Protein AF-A0AA35RC41-F1 (afdb_monomer)

Solvent-accessible surface area (backbone atoms only — not comparable to full-atom values): 13153 Å² total; per-residue (Å²): 107,68,68,61,52,47,52,52,50,26,49,49,50,54,53,53,33,26,63,72,62,54,38,59,57,28,49,47,54,76,30,70,65,54,45,47,54,50,53,54,52,39,52,52,51,30,58,76,67,75,43,82,75,94,65,59,68,69,58,44,49,50,53,48,50,61,54,40,75,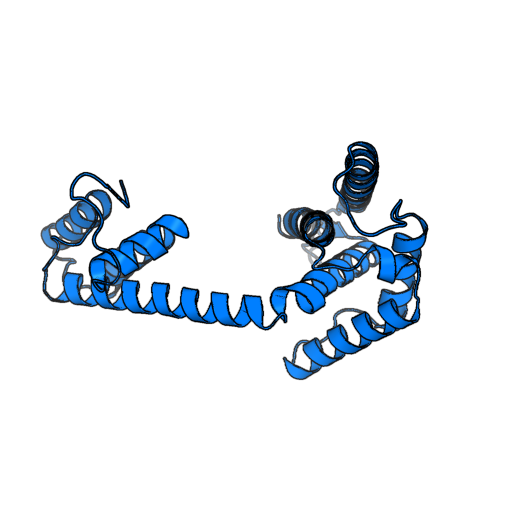72,48,86,56,69,63,76,67,80,80,46,72,65,60,52,51,45,49,51,53,50,49,51,49,51,51,53,53,57,66,67,45,58,40,81,46,87,57,46,97,92,46,75,60,46,65,47,68,48,66,68,56,58,43,45,43,49,52,38,43,40,49,47,45,58,47,47,60,67,27,68,71,50,45,54,50,50,52,51,51,54,48,48,55,53,51,48,49,48,56,50,49,51,26,62,72,71,66,52,52,84,82,46,47,63,65,56,31,52,52,53,51,49,34,46,73,72,68,42,61,83,38,65,68,60,54,52,47,51,48,50,54,52,58,72,68,43,52,71,69,35,49,54,51,51,40,27,36,78,71,64,77,44,70,83,55,93,83,64,73,72,60,123

Secondary structure (DSSP, 8-state):
-HHHHHHHHHHHHHHHHHHTTSS-HHHHHH-HHHHHHHHHHHHHHHHHTT---SS-HHHHHHHHHHHHHT----S-----HHHHHHHHHHHHHHHHHHHHTEEE-PPPSS----EEE-HHHHHHHHHHHHHIIIIIIT-HHHHHHHHHHHHHHHHHHHHHHHHHHTT-GGGS-HHHHHHHHHHHHTTGGG-HHHHHHHHHHHHHTS-HHHHHHHHHHHTTS----TT--S--

Structure (mmCIF, N/CA/C/O backbone):
data_AF-A0AA35RC41-F1
#
_entry.id   AF-A0AA35RC41-F1
#
loop_
_atom_site.group_PDB
_atom_site.id
_atom_site.type_symbol
_atom_site.label_atom_id
_atom_site.label_alt_id
_atom_site.label_comp_id
_atom_site.label_asym_id
_atom_site.label_entity_id
_atom_site.label_seq_id
_atom_site.pdbx_PDB_ins_code
_atom_site.Cartn_x
_atom_site.Cartn_y
_atom_site.Cartn_z
_atom_site.occupancy
_atom_site.B_iso_or_equiv
_atom_site.auth_seq_id
_atom_site.auth_comp_id
_atom_site.auth_asym_id
_atom_site.auth_atom_id
_atom_site.pdbx_PDB_model_num
ATOM 1 N N . MET A 1 1 ? 5.299 17.023 -2.180 1.00 79.44 1 MET A N 1
ATOM 2 C CA . MET A 1 1 ? 5.143 15.969 -1.165 1.00 79.44 1 MET A CA 1
ATOM 3 C C . MET A 1 1 ? 4.646 14.720 -1.865 1.00 79.44 1 MET A C 1
ATOM 5 O O . MET A 1 1 ? 5.440 13.809 -2.000 1.00 79.44 1 MET A O 1
ATOM 9 N N . ASP A 1 2 ? 3.467 14.773 -2.484 1.00 83.25 2 ASP A N 1
ATOM 10 C CA . ASP A 1 2 ? 2.838 13.663 -3.224 1.00 83.25 2 ASP A CA 1
ATOM 11 C C . ASP A 1 2 ? 3.772 12.931 -4.202 1.00 83.25 2 ASP A C 1
ATOM 13 O O . ASP A 1 2 ? 3.860 11.712 -4.178 1.00 83.25 2 ASP A O 1
ATOM 17 N N . PHE A 1 3 ? 4.553 13.659 -5.008 1.00 85.94 3 PHE A N 1
ATOM 18 C CA . PHE A 1 3 ? 5.493 13.024 -5.940 1.00 85.94 3 PHE A CA 1
ATOM 19 C C . PHE A 1 3 ? 6.638 12.261 -5.251 1.00 85.94 3 PHE A C 1
ATOM 21 O O . PHE A 1 3 ? 7.090 11.231 -5.741 1.00 85.94 3 PHE A O 1
ATOM 28 N N . ALA A 1 4 ? 7.113 12.754 -4.105 1.00 86.75 4 ALA A N 1
ATOM 29 C CA . ALA A 1 4 ? 8.145 12.057 -3.343 1.00 86.75 4 ALA A CA 1
ATOM 30 C C . ALA A 1 4 ? 7.592 10.755 -2.742 1.00 86.75 4 ALA A C 1
ATOM 32 O O . ALA A 1 4 ? 8.278 9.734 -2.778 1.00 86.75 4 ALA A O 1
ATOM 33 N N . ASP A 1 5 ? 6.345 10.783 -2.264 1.00 89.44 5 ASP A N 1
ATOM 34 C CA . ASP A 1 5 ? 5.647 9.591 -1.773 1.00 89.44 5 ASP A CA 1
ATOM 35 C C . ASP A 1 5 ? 5.409 8.591 -2.912 1.00 89.44 5 ASP A C 1
ATOM 37 O O . ASP A 1 5 ? 5.669 7.401 -2.752 1.00 89.44 5 ASP A O 1
ATOM 41 N N . ASP A 1 6 ? 5.006 9.071 -4.091 1.00 89.62 6 ASP A N 1
ATOM 42 C CA . ASP A 1 6 ? 4.809 8.241 -5.280 1.00 89.62 6 ASP A CA 1
ATOM 43 C C . ASP A 1 6 ? 6.079 7.495 -5.697 1.00 89.62 6 ASP A C 1
ATOM 45 O O . ASP A 1 6 ? 6.009 6.308 -6.015 1.00 89.62 6 ASP A O 1
ATOM 49 N N . ILE A 1 7 ? 7.238 8.162 -5.664 1.00 90.62 7 ILE A N 1
ATOM 50 C CA . ILE A 1 7 ? 8.534 7.522 -5.920 1.00 90.62 7 ILE A CA 1
ATOM 51 C C . ILE A 1 7 ? 8.818 6.451 -4.869 1.00 90.62 7 ILE A C 1
ATOM 53 O O . ILE A 1 7 ? 9.182 5.327 -5.223 1.00 90.62 7 ILE A O 1
ATOM 57 N N . ALA A 1 8 ? 8.678 6.804 -3.589 1.00 86.62 8 ALA A N 1
ATOM 58 C CA . ALA A 1 8 ? 9.025 5.917 -2.490 1.00 86.62 8 ALA A CA 1
ATOM 59 C C . ALA A 1 8 ? 8.175 4.640 -2.524 1.00 86.62 8 ALA A C 1
ATOM 61 O O . ALA A 1 8 ? 8.734 3.546 -2.563 1.00 86.62 8 ALA A O 1
ATOM 62 N N . TYR A 1 9 ? 6.848 4.767 -2.583 1.00 88.19 9 TYR A N 1
ATOM 63 C CA . TYR A 1 9 ? 5.954 3.610 -2.592 1.00 88.19 9 TYR A CA 1
ATOM 64 C C . TYR A 1 9 ? 6.102 2.778 -3.861 1.00 88.19 9 TYR A C 1
ATOM 66 O O . TYR A 1 9 ? 6.301 1.573 -3.770 1.00 88.19 9 TYR A O 1
ATOM 74 N N . ALA A 1 10 ? 6.077 3.394 -5.047 1.00 92.31 10 ALA A N 1
ATOM 75 C CA . ALA A 1 10 ? 6.080 2.627 -6.290 1.00 92.31 10 ALA A CA 1
ATOM 76 C C . ALA A 1 10 ? 7.353 1.780 -6.458 1.00 92.31 10 ALA A C 1
ATOM 78 O O . ALA A 1 10 ? 7.277 0.646 -6.923 1.00 92.31 10 ALA A O 1
ATOM 79 N N . VAL A 1 11 ? 8.524 2.301 -6.072 1.00 93.94 11 VAL A N 1
ATOM 80 C CA . VAL A 1 11 ? 9.786 1.558 -6.205 1.00 93.94 11 VAL A CA 1
ATOM 81 C C . VAL A 1 11 ? 9.964 0.537 -5.078 1.00 93.94 11 VAL A C 1
ATOM 83 O O . VAL A 1 11 ? 10.365 -0.597 -5.351 1.00 93.94 11 VAL A O 1
ATOM 86 N N . HIS A 1 12 ? 9.668 0.906 -3.826 1.00 93.69 12 HIS A N 1
ATOM 87 C CA . HIS A 1 12 ? 9.831 -0.014 -2.698 1.00 93.69 12 HIS A CA 1
ATOM 88 C C . HIS A 1 12 ? 8.820 -1.158 -2.720 1.00 93.69 12 HIS A C 1
ATOM 90 O O . HIS A 1 12 ? 9.214 -2.290 -2.457 1.00 93.69 12 HIS A O 1
ATOM 96 N N . ASP A 1 13 ? 7.568 -0.910 -3.108 1.00 94.62 13 ASP A N 1
ATOM 97 C CA . ASP A 1 13 ? 6.565 -1.968 -3.242 1.00 94.62 13 ASP A CA 1
ATOM 98 C C . ASP A 1 13 ? 7.007 -3.004 -4.281 1.00 94.62 13 ASP A C 1
ATOM 100 O O . ASP A 1 13 ? 6.943 -4.207 -4.035 1.00 94.62 13 ASP A O 1
ATOM 104 N N . VAL A 1 14 ? 7.522 -2.553 -5.429 1.00 94.31 14 VAL A N 1
ATOM 105 C CA . VAL A 1 14 ? 8.050 -3.448 -6.467 1.00 94.31 14 VAL A CA 1
ATOM 106 C C . VAL A 1 14 ? 9.208 -4.296 -5.930 1.00 94.31 14 VAL A C 1
ATOM 108 O O . VAL A 1 14 ? 9.234 -5.506 -6.158 1.00 94.31 14 VAL A O 1
ATOM 111 N N . GLU A 1 15 ? 10.139 -3.696 -5.179 1.00 95.00 15 GLU A N 1
ATOM 112 C CA . GLU A 1 15 ? 11.225 -4.424 -4.512 1.00 95.00 15 GLU A CA 1
ATOM 113 C C . GLU A 1 15 ? 10.690 -5.453 -3.508 1.00 95.00 15 GLU A C 1
ATOM 115 O O . GLU A 1 15 ? 11.048 -6.632 -3.570 1.00 95.00 15 GLU A O 1
ATOM 120 N N . ASP A 1 16 ? 9.838 -5.032 -2.579 1.00 94.88 16 ASP A N 1
ATOM 121 C CA . ASP A 1 16 ? 9.386 -5.864 -1.470 1.00 94.88 16 ASP A CA 1
ATOM 122 C C . ASP A 1 16 ? 8.465 -6.991 -1.938 1.00 94.88 16 ASP A C 1
ATOM 124 O O . ASP A 1 16 ? 8.632 -8.138 -1.514 1.00 94.88 16 ASP A O 1
ATOM 128 N N . PHE A 1 17 ? 7.554 -6.725 -2.873 1.00 95.06 17 PHE A N 1
ATOM 129 C CA . PHE A 1 17 ? 6.660 -7.751 -3.402 1.00 95.06 17 PHE A CA 1
ATOM 130 C C . PHE A 1 17 ? 7.334 -8.698 -4.392 1.00 95.06 17 PHE A C 1
ATOM 132 O O . PHE A 1 17 ? 6.915 -9.851 -4.509 1.00 95.06 17 PHE A O 1
ATOM 139 N N . TYR A 1 18 ? 8.417 -8.280 -5.045 1.00 95.94 18 TYR A N 1
ATOM 140 C CA . TYR A 1 18 ? 9.286 -9.224 -5.740 1.00 95.94 18 TYR A CA 1
ATOM 141 C C . TYR A 1 18 ? 10.015 -10.141 -4.753 1.00 95.94 18 TYR A C 1
ATOM 143 O O . TYR A 1 18 ? 10.065 -11.358 -4.942 1.00 95.94 18 TYR A O 1
ATOM 151 N N . ARG A 1 19 ? 10.519 -9.588 -3.643 1.00 95.50 19 ARG A N 1
ATOM 152 C CA . ARG A 1 19 ? 11.204 -10.366 -2.599 1.00 95.50 19 ARG A CA 1
ATOM 153 C C . ARG A 1 19 ? 10.294 -11.381 -1.906 1.00 95.50 19 ARG A C 1
ATOM 155 O O . ARG A 1 19 ? 10.795 -12.399 -1.432 1.00 95.50 19 ARG A O 1
ATOM 162 N N . THR A 1 20 ? 8.989 -11.119 -1.838 1.00 92.06 20 THR A N 1
ATOM 163 C CA . THR A 1 20 ? 7.986 -12.069 -1.319 1.00 92.06 20 THR A CA 1
ATOM 164 C C . THR A 1 20 ? 7.423 -13.011 -2.386 1.00 92.06 20 THR A C 1
ATOM 166 O O . THR A 1 20 ? 6.675 -13.926 -2.047 1.00 92.06 20 THR A O 1
ATOM 169 N N . GLY A 1 21 ? 7.790 -12.827 -3.660 1.00 91.81 21 GLY A N 1
ATOM 170 C CA . GLY A 1 21 ? 7.322 -13.641 -4.783 1.00 91.81 21 GLY A CA 1
ATOM 171 C C . GLY A 1 21 ? 5.896 -13.329 -5.248 1.00 91.81 21 GLY A C 1
ATOM 172 O O . GLY A 1 21 ? 5.348 -14.086 -6.046 1.00 91.81 21 GLY A O 1
ATOM 173 N N . LEU A 1 22 ? 5.288 -12.241 -4.761 1.00 92.81 22 LEU A N 1
ATOM 174 C CA . LEU A 1 22 ? 3.961 -11.798 -5.193 1.00 92.81 22 LEU A CA 1
ATOM 175 C C . LEU A 1 22 ? 4.008 -11.122 -6.567 1.00 92.81 22 LEU A C 1
ATOM 177 O O . LEU A 1 22 ? 3.156 -11.412 -7.403 1.00 92.81 22 LEU A O 1
ATOM 181 N N . ILE A 1 23 ? 5.010 -10.273 -6.822 1.00 95.44 23 ILE A N 1
ATOM 182 C CA . ILE A 1 23 ? 5.261 -9.710 -8.158 1.00 95.44 23 ILE A CA 1
ATOM 183 C C . ILE A 1 23 ? 6.326 -10.570 -8.854 1.00 95.44 23 ILE A C 1
ATOM 185 O O . ILE A 1 23 ? 7.476 -10.576 -8.411 1.00 95.44 23 ILE A O 1
ATOM 189 N N . PRO A 1 24 ? 6.003 -11.267 -9.958 1.00 95.31 24 PRO A N 1
ATOM 190 C CA . PRO A 1 24 ? 6.952 -12.126 -10.662 1.00 95.31 24 PRO A CA 1
ATOM 191 C C . PRO A 1 24 ? 7.850 -11.315 -11.617 1.00 95.31 24 PRO A C 1
ATOM 193 O O . PRO A 1 24 ? 7.768 -11.470 -12.837 1.00 95.31 24 PRO A O 1
ATOM 196 N N . LEU A 1 25 ? 8.698 -10.421 -11.085 1.00 96.12 25 LEU A N 1
ATOM 197 C CA . LEU A 1 25 ? 9.576 -9.574 -11.915 1.00 96.12 25 LEU A CA 1
ATOM 198 C C . LEU A 1 25 ? 10.502 -10.392 -12.821 1.00 96.12 25 LEU A C 1
ATOM 200 O O . LEU A 1 25 ? 10.746 -9.987 -13.950 1.00 96.12 25 LEU A O 1
ATOM 204 N N . ASP A 1 26 ? 10.973 -11.552 -12.365 1.00 95.56 26 ASP A N 1
ATOM 205 C CA . ASP A 1 26 ? 11.784 -12.479 -13.160 1.00 95.56 26 ASP A CA 1
ATOM 206 C C . ASP A 1 26 ? 11.061 -12.960 -14.424 1.00 95.56 26 ASP A C 1
ATOM 208 O O . ASP A 1 26 ? 11.673 -13.066 -15.488 1.00 95.56 26 ASP A O 1
ATOM 212 N N . LYS A 1 27 ? 9.743 -13.179 -14.337 1.00 96.12 27 LYS A N 1
ATOM 213 C CA . LYS A 1 27 ? 8.919 -13.522 -15.499 1.00 96.12 27 LYS A CA 1
ATOM 214 C C . LYS A 1 27 ? 8.682 -12.312 -16.385 1.00 96.12 27 LYS A C 1
ATOM 216 O O . LYS A 1 27 ? 8.844 -12.428 -17.590 1.00 96.12 27 LYS A O 1
ATOM 221 N N . LEU A 1 28 ? 8.372 -11.157 -15.798 1.00 96.38 28 LEU A N 1
ATOM 222 C CA . LEU A 1 28 ? 8.144 -9.915 -16.546 1.00 96.38 28 LEU A CA 1
ATOM 223 C C . LEU A 1 28 ? 9.382 -9.487 -17.352 1.00 96.38 28 LEU A C 1
ATOM 225 O O . LEU A 1 28 ? 9.244 -9.004 -18.472 1.00 96.38 28 LEU A O 1
ATOM 229 N N . VAL A 1 29 ? 10.594 -9.708 -16.826 1.00 95.81 29 VAL A N 1
ATOM 230 C CA . VAL A 1 29 ? 11.846 -9.468 -17.569 1.00 95.81 29 VAL A CA 1
ATOM 231 C C . VAL A 1 29 ? 11.981 -10.418 -18.766 1.00 95.81 29 VAL A C 1
ATOM 233 O O . VAL A 1 29 ? 12.400 -9.994 -19.842 1.00 95.81 29 VAL A O 1
ATOM 236 N N . ARG A 1 30 ? 11.651 -11.703 -18.588 1.00 93.06 30 ARG A N 1
ATOM 237 C CA . ARG A 1 30 ? 11.924 -12.770 -19.569 1.00 93.06 30 ARG A CA 1
ATOM 238 C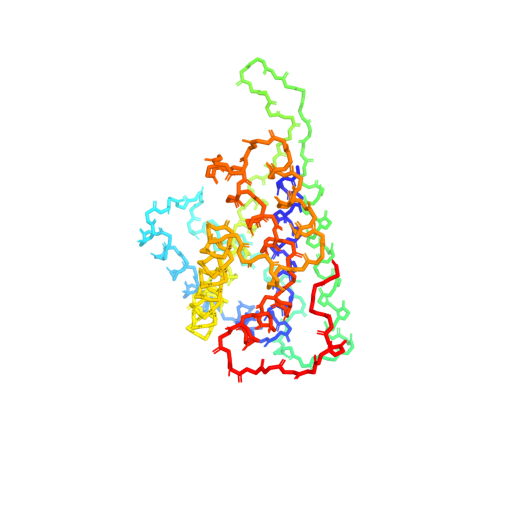 C . ARG A 1 30 ? 10.832 -12.955 -20.620 1.00 93.06 30 ARG A C 1
ATOM 240 O O . ARG A 1 30 ? 11.133 -13.431 -21.711 1.00 93.06 30 ARG A O 1
ATOM 247 N N . ASP A 1 31 ? 9.592 -12.626 -20.284 1.00 93.50 31 ASP A N 1
ATOM 248 C CA . ASP A 1 31 ? 8.410 -12.972 -21.063 1.00 93.50 31 ASP A CA 1
ATOM 249 C C . ASP A 1 31 ? 7.569 -11.728 -21.372 1.00 93.50 31 ASP A C 1
ATOM 251 O O . ASP A 1 31 ? 6.985 -11.093 -20.490 1.00 93.50 31 ASP A O 1
ATOM 255 N N . ARG A 1 32 ? 7.507 -11.380 -22.661 1.00 92.06 32 ARG A N 1
ATOM 256 C CA . ARG A 1 32 ? 6.725 -10.235 -23.140 1.00 92.06 32 ARG A CA 1
ATOM 257 C C . ARG A 1 32 ? 5.219 -10.504 -23.080 1.00 92.06 32 ARG A C 1
ATOM 259 O O . ARG A 1 32 ? 4.472 -9.542 -22.911 1.00 92.06 32 ARG A O 1
ATOM 266 N N . ASP A 1 33 ? 4.787 -11.763 -23.125 1.00 95.12 33 ASP A N 1
ATOM 267 C CA . ASP A 1 33 ? 3.373 -12.120 -22.993 1.00 95.12 33 ASP A CA 1
ATOM 268 C C . ASP A 1 33 ? 2.887 -11.886 -21.553 1.00 95.12 33 ASP A C 1
ATOM 270 O O . ASP A 1 33 ? 1.753 -11.454 -21.339 1.00 95.12 33 ASP A O 1
ATOM 274 N N . GLU A 1 34 ? 3.752 -12.082 -20.547 1.00 95.56 34 GLU A N 1
ATOM 275 C CA . GLU A 1 34 ? 3.413 -11.769 -19.151 1.00 95.56 34 GLU A CA 1
ATOM 276 C C . GLU A 1 34 ? 3.283 -10.252 -18.931 1.00 95.56 34 GLU A C 1
ATOM 278 O O . GLU A 1 34 ? 2.414 -9.812 -18.176 1.00 95.56 34 GLU A O 1
ATOM 283 N N . VAL A 1 35 ? 4.088 -9.438 -19.630 1.00 96.62 35 VAL A N 1
ATOM 284 C CA . VAL A 1 35 ? 3.933 -7.971 -19.641 1.00 96.62 35 VAL A CA 1
ATOM 285 C C . VAL A 1 35 ? 2.595 -7.570 -20.264 1.00 96.62 35 VAL A C 1
ATOM 287 O O . VAL A 1 35 ? 1.894 -6.728 -19.701 1.00 96.62 35 VAL A O 1
ATOM 290 N N . ASP A 1 36 ? 2.221 -8.181 -21.390 1.00 96.69 36 ASP A N 1
ATOM 291 C CA . ASP A 1 36 ? 0.937 -7.919 -22.045 1.00 96.69 36 ASP A CA 1
ATOM 292 C C . ASP A 1 36 ? -0.240 -8.298 -21.154 1.00 96.69 36 ASP A C 1
ATOM 294 O O . ASP A 1 36 ? -1.109 -7.470 -20.895 1.00 96.69 36 ASP A O 1
ATOM 298 N N . LYS A 1 37 ? -0.228 -9.501 -20.582 1.00 95.81 37 LYS A N 1
ATOM 299 C CA . LYS A 1 37 ? -1.255 -9.960 -19.643 1.00 95.81 37 LYS A CA 1
ATOM 300 C C . LYS A 1 37 ? -1.417 -9.021 -18.446 1.00 95.81 37 LYS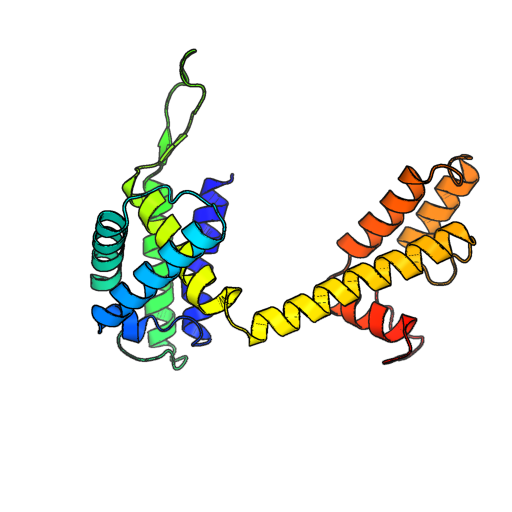 A C 1
ATOM 302 O O . LYS A 1 37 ? -2.544 -8.734 -18.038 1.00 95.81 37 LYS A O 1
ATOM 307 N N . PHE A 1 38 ? -0.305 -8.560 -17.875 1.00 96.19 38 PHE A N 1
ATOM 308 C CA . PHE A 1 38 ? -0.310 -7.584 -16.790 1.00 96.19 38 PHE A CA 1
ATOM 309 C C . PHE A 1 38 ? -0.988 -6.277 -17.221 1.00 96.19 38 PHE A C 1
ATOM 311 O O . PHE A 1 38 ? -1.935 -5.840 -16.569 1.00 96.19 38 PHE A O 1
ATOM 318 N N . LEU A 1 39 ? -0.550 -5.673 -18.328 1.00 96.69 39 LEU A N 1
ATOM 319 C CA . LEU A 1 39 ? -1.095 -4.395 -18.790 1.00 96.69 39 LEU A CA 1
ATOM 320 C C . LEU A 1 39 ? -2.558 -4.520 -19.225 1.00 96.69 39 LEU A C 1
ATOM 322 O O . LEU A 1 39 ? -3.365 -3.651 -18.906 1.00 96.69 39 LEU A O 1
ATOM 326 N N . ASP A 1 40 ? -2.930 -5.600 -19.910 1.00 95.81 40 ASP A N 1
ATOM 327 C CA . ASP A 1 40 ? -4.314 -5.918 -20.267 1.00 95.81 40 ASP A CA 1
ATOM 328 C C . ASP A 1 40 ? -5.203 -5.935 -19.023 1.00 95.81 40 ASP A C 1
ATOM 330 O O . ASP A 1 40 ? -6.221 -5.242 -18.968 1.00 95.81 40 ASP A O 1
ATOM 334 N N . GLY A 1 41 ? -4.785 -6.681 -18.001 1.00 93.88 41 GLY A N 1
ATOM 335 C CA . GLY A 1 41 ? -5.521 -6.798 -16.753 1.00 93.88 41 GLY A CA 1
ATOM 336 C C . GLY A 1 41 ? -5.587 -5.492 -15.962 1.00 93.88 41 GLY A C 1
ATOM 337 O O . GLY A 1 41 ? -6.644 -5.147 -15.436 1.00 93.88 41 GLY A O 1
ATOM 338 N N . SER A 1 42 ? -4.493 -4.733 -15.886 1.00 94.06 42 SER A N 1
ATOM 339 C CA . SER A 1 42 ? -4.467 -3.434 -15.203 1.00 94.06 42 SER A CA 1
ATOM 340 C C . SER A 1 42 ? -5.394 -2.413 -15.859 1.00 94.06 42 SER A C 1
ATOM 342 O O . SER A 1 42 ? -6.173 -1.768 -15.161 1.00 94.06 42 SER A O 1
ATOM 344 N N . PHE A 1 43 ? -5.373 -2.296 -17.189 1.00 94.06 43 PHE A N 1
ATOM 345 C CA . PHE A 1 43 ? -6.246 -1.360 -17.900 1.00 94.06 43 PHE A CA 1
ATOM 346 C C . PHE A 1 43 ? -7.720 -1.787 -17.842 1.00 94.06 43 PHE A C 1
ATOM 348 O O . PHE A 1 43 ? -8.576 -0.946 -17.578 1.00 94.06 43 PHE A O 1
ATOM 355 N N . ALA A 1 44 ? -8.020 -3.086 -17.956 1.00 92.12 44 ALA A N 1
ATOM 356 C CA . ALA A 1 44 ? -9.381 -3.593 -17.764 1.00 92.12 44 ALA A CA 1
ATOM 357 C C . ALA A 1 44 ? -9.915 -3.313 -16.344 1.00 92.12 44 ALA A C 1
ATOM 359 O O . ALA A 1 44 ? -11.083 -2.965 -16.170 1.00 92.12 44 ALA A O 1
ATOM 360 N N . ASN A 1 45 ? -9.063 -3.414 -15.317 1.00 89.00 45 ASN A N 1
ATOM 361 C CA . ASN A 1 45 ? -9.439 -3.072 -13.942 1.00 89.00 45 ASN A CA 1
ATOM 362 C C . ASN A 1 45 ? -9.717 -1.572 -13.761 1.00 89.00 45 ASN A C 1
ATOM 364 O O . ASN A 1 45 ? -10.610 -1.209 -12.996 1.00 89.00 45 ASN A O 1
ATOM 368 N N . LEU A 1 46 ? -8.970 -0.693 -14.433 1.00 88.88 46 LEU A N 1
ATOM 369 C CA 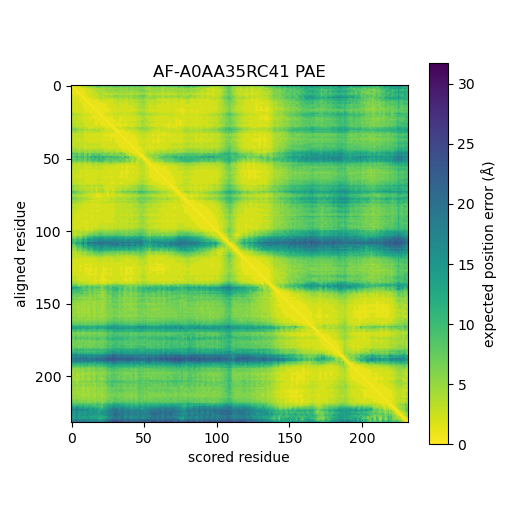. LEU A 1 46 ? -9.227 0.752 -14.402 1.00 88.88 46 LEU A CA 1
ATOM 370 C C . LEU A 1 46 ? -10.581 1.083 -15.037 1.00 88.88 46 LEU A C 1
ATOM 372 O O . LEU A 1 46 ? -11.389 1.780 -14.421 1.00 88.88 46 LEU A O 1
ATOM 376 N N . GLU A 1 47 ? -10.863 0.500 -16.204 1.00 84.25 47 GLU A N 1
ATOM 377 C CA . GLU A 1 47 ? -12.152 0.631 -16.890 1.00 84.25 47 GLU A CA 1
ATOM 378 C C . GLU A 1 47 ? -13.314 0.123 -16.027 1.00 84.25 47 GLU A C 1
ATOM 380 O O . GLU A 1 47 ? -14.307 0.830 -15.848 1.00 84.25 47 GLU A O 1
ATOM 385 N N . GLY A 1 48 ? -13.174 -1.062 -15.423 1.00 83.25 48 GLY A N 1
ATOM 386 C CA . GLY A 1 48 ? -14.198 -1.649 -14.553 1.00 83.25 48 GLY A CA 1
ATOM 387 C C . GLY A 1 48 ? -14.500 -0.824 -13.296 1.00 83.25 48 GLY A C 1
ATOM 388 O O . GLY A 1 48 ? -15.614 -0.884 -12.776 1.00 83.25 48 GLY A O 1
ATOM 389 N N . ASN A 1 49 ? -13.537 -0.023 -12.830 1.00 85.12 49 ASN A N 1
ATOM 390 C CA . ASN A 1 49 ? -13.692 0.891 -11.697 1.00 85.12 49 ASN A CA 1
ATOM 391 C C . ASN A 1 49 ? -14.068 2.326 -12.112 1.00 85.12 49 ASN A C 1
ATOM 393 O O . ASN A 1 49 ? -14.108 3.207 -11.255 1.00 85.12 49 ASN A O 1
ATOM 397 N N . TYR A 1 50 ? -14.353 2.572 -13.398 1.00 78.94 50 TYR A N 1
ATOM 398 C CA . TYR A 1 50 ? -14.640 3.901 -13.960 1.00 78.94 50 TYR A CA 1
ATOM 399 C C . TYR A 1 50 ? -13.525 4.932 -13.718 1.00 78.94 50 TYR A C 1
ATOM 401 O O . TYR A 1 50 ? -13.777 6.137 -13.658 1.00 78.94 50 TYR A O 1
ATOM 409 N N . THR A 1 51 ? -12.282 4.464 -13.600 1.00 82.25 51 THR A N 1
ATOM 410 C CA . THR A 1 51 ? -11.105 5.314 -13.431 1.00 82.25 51 THR A CA 1
ATOM 411 C C . THR A 1 51 ? -10.439 5.499 -14.795 1.00 82.25 51 THR A C 1
ATOM 413 O O . THR A 1 51 ? -9.957 4.518 -15.361 1.00 82.25 51 THR A O 1
ATOM 416 N N . PRO A 1 52 ? -10.381 6.721 -15.353 1.00 84.31 52 PRO A N 1
ATOM 417 C CA . PRO A 1 52 ? -9.715 6.942 -16.630 1.00 84.31 52 PRO A CA 1
ATOM 418 C C . PRO A 1 52 ? -8.209 6.693 -16.495 1.00 84.31 52 PRO A C 1
ATOM 420 O O . PRO A 1 52 ? -7.566 7.204 -15.575 1.00 84.31 52 PRO A O 1
ATOM 423 N N . ALA A 1 53 ? -7.643 5.920 -17.423 1.00 86.19 53 ALA A N 1
ATOM 424 C CA . ALA A 1 53 ? -6.201 5.742 -17.496 1.00 86.19 53 ALA A CA 1
ATOM 425 C C . ALA A 1 53 ? -5.539 7.073 -17.909 1.00 86.19 53 ALA A C 1
ATOM 427 O O . ALA A 1 53 ? -5.940 7.657 -18.918 1.00 86.19 53 ALA A O 1
ATOM 428 N N . PRO A 1 54 ? -4.540 7.568 -17.155 1.00 89.75 54 PRO A N 1
ATOM 429 C CA . PRO A 1 54 ? -3.888 8.843 -17.459 1.00 89.75 54 PRO A CA 1
ATOM 430 C C . PRO A 1 54 ? -2.947 8.774 -18.672 1.00 89.75 54 PRO A C 1
ATOM 432 O O . PRO A 1 54 ? -2.586 9.815 -19.212 1.00 89.75 54 PRO A O 1
ATOM 435 N N . PHE A 1 55 ? -2.561 7.568 -19.100 1.00 94.31 55 PHE A N 1
ATOM 436 C CA . PHE A 1 55 ? -1.588 7.323 -20.164 1.00 94.31 55 PHE A CA 1
ATOM 437 C C . PHE A 1 55 ? -2.084 6.252 -21.136 1.00 94.31 55 PHE A C 1
ATOM 439 O O . PHE A 1 55 ? -2.886 5.388 -20.767 1.00 94.31 55 PHE A O 1
ATOM 446 N N . ASP A 1 56 ? -1.572 6.287 -22.367 1.00 94.81 56 ASP A N 1
ATOM 447 C CA . ASP A 1 56 ? -1.836 5.248 -23.356 1.00 94.81 56 ASP A CA 1
ATOM 448 C C . ASP A 1 56 ? -1.120 3.939 -22.988 1.00 94.81 56 ASP A C 1
ATOM 450 O O . ASP A 1 56 ? 0.051 3.909 -22.602 1.00 94.81 56 ASP A O 1
ATOM 454 N N . LYS A 1 57 ? -1.827 2.820 -23.144 1.00 95.69 57 LYS A N 1
ATOM 455 C CA . LYS A 1 57 ? -1.323 1.493 -22.779 1.00 95.69 57 LYS A CA 1
ATOM 456 C C . LYS A 1 57 ? -0.071 1.084 -23.554 1.00 95.69 57 LYS A C 1
ATOM 458 O O . LYS A 1 57 ? 0.799 0.416 -22.995 1.00 95.69 57 LYS A O 1
ATOM 463 N N . LYS A 1 58 ? 0.034 1.450 -24.833 1.00 96.19 58 LYS A N 1
ATOM 464 C CA . LYS A 1 58 ? 1.190 1.114 -25.670 1.00 96.19 58 LYS A CA 1
ATOM 465 C C . LYS A 1 58 ? 2.419 1.907 -25.234 1.00 96.19 58 LYS A C 1
ATOM 467 O O . LYS A 1 58 ? 3.512 1.345 -25.210 1.00 96.19 58 LYS A O 1
ATOM 472 N N . GLU A 1 59 ? 2.239 3.169 -24.857 1.00 96.62 59 GLU A N 1
ATOM 473 C CA . GLU A 1 59 ? 3.310 3.992 -24.286 1.00 96.62 59 GLU A CA 1
ATOM 474 C C . GLU A 1 59 ? 3.773 3.431 -22.937 1.00 96.62 59 GLU A C 1
ATOM 476 O O . GLU A 1 59 ? 4.970 3.222 -22.744 1.00 96.62 59 GLU A O 1
ATOM 481 N N . CYS A 1 60 ? 2.833 3.058 -22.057 1.00 96.75 60 CYS A N 1
ATOM 482 C CA . CYS A 1 60 ? 3.147 2.372 -20.801 1.00 96.75 60 CYS A CA 1
ATOM 483 C C . CYS A 1 60 ? 3.941 1.081 -21.031 1.00 96.75 60 CYS A C 1
ATOM 485 O O . CYS A 1 60 ? 4.905 0.815 -20.313 1.00 96.75 60 CYS A O 1
ATOM 487 N N . LYS A 1 61 ? 3.560 0.283 -22.040 1.00 96.62 61 LYS A N 1
ATOM 488 C CA . LYS A 1 61 ? 4.284 -0.941 -22.403 1.00 96.62 61 LYS A CA 1
ATOM 489 C C . LYS A 1 61 ? 5.720 -0.641 -22.809 1.00 96.62 61 LYS A C 1
ATOM 491 O O . LYS A 1 61 ? 6.620 -1.329 -22.336 1.00 96.62 61 LYS A O 1
ATOM 496 N N . ALA A 1 62 ? 5.931 0.355 -23.668 1.00 96.56 62 ALA A N 1
ATOM 497 C CA . ALA A 1 62 ? 7.265 0.742 -24.115 1.00 96.56 62 ALA A CA 1
ATOM 498 C C . ALA A 1 62 ? 8.130 1.199 -22.930 1.00 96.56 62 ALA A C 1
ATOM 500 O O . ALA A 1 62 ? 9.167 0.595 -22.673 1.00 96.56 62 ALA A O 1
ATOM 501 N N . ALA A 1 63 ? 7.639 2.153 -22.132 1.00 95.69 63 ALA A N 1
ATOM 502 C CA . ALA A 1 63 ? 8.360 2.674 -20.970 1.00 95.69 63 ALA A CA 1
ATOM 503 C C . ALA A 1 63 ? 8.717 1.576 -19.951 1.00 95.69 63 ALA A C 1
ATOM 505 O O . ALA A 1 63 ? 9.826 1.528 -19.423 1.00 95.69 63 ALA A O 1
ATOM 506 N N . PHE A 1 64 ? 7.789 0.652 -19.688 1.00 96.44 64 PHE A N 1
ATOM 507 C CA . PHE A 1 64 ? 8.043 -0.450 -18.765 1.00 96.44 64 PHE A CA 1
ATOM 508 C C . PHE A 1 64 ? 9.031 -1.474 -19.326 1.00 96.44 64 PHE A C 1
ATOM 510 O O . PHE A 1 64 ? 9.895 -1.958 -18.598 1.00 96.44 64 PHE A O 1
ATOM 517 N N . THR A 1 65 ? 8.936 -1.777 -20.620 1.00 95.38 65 THR A N 1
ATOM 518 C CA . THR A 1 65 ? 9.873 -2.671 -21.311 1.00 95.38 65 THR A CA 1
ATOM 519 C C . THR A 1 65 ? 11.300 -2.137 -21.212 1.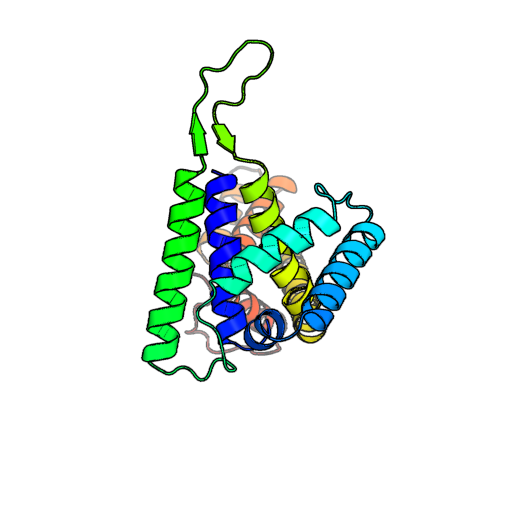00 95.38 65 THR A C 1
ATOM 521 O O . THR A 1 65 ? 12.189 -2.898 -20.834 1.00 95.38 65 THR A O 1
ATOM 524 N N . ASP A 1 66 ? 11.492 -0.837 -21.448 1.00 94.81 66 ASP A N 1
ATOM 525 C CA . ASP A 1 66 ? 12.795 -0.175 -21.356 1.00 94.81 66 ASP A CA 1
ATOM 526 C C . ASP A 1 66 ? 13.393 -0.307 -19.947 1.00 94.81 66 ASP A C 1
ATOM 528 O O . ASP A 1 66 ? 14.566 -0.635 -19.794 1.00 94.81 66 ASP A O 1
ATOM 532 N N . ILE A 1 67 ? 12.588 -0.129 -18.892 1.00 94.94 67 ILE A N 1
ATOM 533 C CA . ILE A 1 67 ? 13.040 -0.342 -17.507 1.00 94.94 67 ILE A CA 1
ATOM 534 C C . ILE A 1 67 ? 13.486 -1.790 -17.279 1.00 94.94 67 ILE A C 1
ATOM 536 O O . ILE A 1 67 ? 14.520 -2.028 -16.647 1.00 94.94 67 ILE A O 1
ATOM 540 N N . LEU A 1 68 ? 12.689 -2.757 -17.741 1.00 94.50 68 LEU A N 1
ATOM 541 C CA . LEU A 1 68 ? 12.944 -4.178 -17.505 1.00 94.50 68 LEU A CA 1
ATOM 542 C C . LEU A 1 68 ? 14.227 -4.658 -18.194 1.00 94.50 68 LEU A C 1
ATOM 544 O O . LEU A 1 68 ? 14.878 -5.559 -17.674 1.00 94.50 68 LEU A O 1
ATOM 548 N N . GLU A 1 69 ? 14.628 -4.047 -19.310 1.00 92.81 69 GLU A N 1
ATOM 549 C CA . GLU A 1 69 ? 15.880 -4.381 -20.006 1.00 92.81 69 GLU A CA 1
ATOM 550 C C . GLU A 1 69 ? 17.135 -4.104 -19.166 1.00 92.81 69 GLU A C 1
ATOM 552 O O . GLU A 1 69 ? 18.138 -4.806 -19.302 1.00 92.81 69 GLU A O 1
ATOM 557 N N . PHE A 1 70 ? 17.078 -3.131 -18.252 1.00 91.69 70 PHE A N 1
ATOM 558 C CA . PHE A 1 70 ? 18.181 -2.810 -17.340 1.00 91.69 70 PHE A CA 1
ATOM 559 C C . PHE A 1 70 ? 18.022 -3.436 -15.949 1.00 91.69 70 PHE A C 1
ATOM 561 O O . PHE A 1 70 ? 18.894 -3.263 -15.092 1.00 91.69 70 PHE A O 1
ATOM 568 N N . ALA A 1 71 ? 16.925 -4.157 -15.699 1.00 93.81 71 ALA A N 1
ATOM 569 C CA . ALA A 1 71 ? 16.683 -4.792 -14.414 1.00 93.81 71 ALA A CA 1
ATOM 570 C C . ALA A 1 71 ? 17.644 -5.982 -14.221 1.00 93.81 71 ALA A C 1
ATOM 572 O O . ALA A 1 71 ? 17.642 -6.918 -15.021 1.00 93.81 71 ALA A O 1
ATOM 573 N N . PRO A 1 72 ? 18.451 -6.020 -13.143 1.00 93.44 72 PRO A N 1
ATOM 574 C CA . PRO A 1 72 ? 19.416 -7.093 -12.901 1.00 93.44 72 PRO A CA 1
ATOM 575 C C . PRO A 1 72 ? 18.745 -8.335 -12.284 1.00 93.44 72 PRO A C 1
ATOM 577 O O . PRO A 1 72 ? 19.194 -8.881 -11.267 1.00 93.44 72 PRO A O 1
ATOM 580 N N . ILE A 1 73 ? 17.629 -8.750 -12.881 1.00 93.62 73 ILE A N 1
ATOM 581 C CA . ILE A 1 73 ? 16.718 -9.778 -12.395 1.00 93.62 73 ILE A CA 1
ATOM 582 C C . ILE A 1 73 ? 16.662 -10.883 -13.440 1.00 93.62 73 ILE A C 1
ATOM 584 O O . ILE A 1 73 ? 16.226 -10.670 -14.562 1.00 93.62 73 ILE A O 1
ATOM 588 N N . ASN A 1 74 ? 17.096 -12.074 -13.045 1.00 89.44 74 ASN A N 1
ATOM 589 C CA . ASN A 1 74 ? 17.071 -13.240 -13.915 1.00 89.44 74 ASN A CA 1
ATOM 590 C C . ASN A 1 74 ? 16.155 -14.300 -13.322 1.00 89.44 74 ASN A C 1
ATOM 592 O O . ASN A 1 74 ? 15.212 -14.718 -13.968 1.00 89.44 74 ASN A O 1
ATOM 596 N N . ASP A 1 75 ? 16.400 -14.718 -12.091 1.00 93.12 75 ASP A N 1
ATOM 597 C CA . ASP A 1 75 ? 15.699 -15.847 -11.480 1.00 93.12 75 ASP A CA 1
ATOM 598 C C . ASP A 1 75 ? 14.792 -15.381 -10.347 1.00 93.12 75 ASP A C 1
ATOM 600 O O . ASP A 1 75 ? 15.076 -14.321 -9.783 1.00 93.12 75 ASP A O 1
ATOM 604 N N . PRO A 1 76 ? 13.785 -16.184 -9.948 1.00 94.38 76 PRO A N 1
ATOM 605 C CA . PRO A 1 76 ? 12.977 -15.908 -8.770 1.00 94.38 76 PRO A CA 1
ATOM 606 C C . PRO A 1 76 ? 13.828 -15.511 -7.563 1.00 94.38 76 PRO A C 1
ATOM 608 O O . PRO A 1 76 ? 14.934 -16.027 -7.333 1.00 94.38 76 PRO A O 1
ATOM 611 N N . TYR A 1 77 ? 13.305 -14.588 -6.761 1.00 95.19 77 TYR A N 1
ATOM 612 C CA . TYR A 1 77 ? 14.029 -14.116 -5.596 1.00 95.19 77 TYR A CA 1
ATOM 613 C C . TYR A 1 77 ? 14.209 -15.250 -4.575 1.00 95.19 77 TYR A C 1
ATOM 615 O O . TYR A 1 77 ? 13.252 -15.796 -4.034 1.00 95.19 77 TYR A O 1
ATOM 623 N N . SER A 1 78 ? 15.467 -15.590 -4.295 1.00 94.50 78 SER A N 1
ATOM 624 C CA . SER A 1 78 ? 15.867 -16.659 -3.366 1.00 94.50 78 SER A CA 1
ATOM 625 C C . SER A 1 78 ? 16.551 -16.120 -2.106 1.00 94.50 78 SER A C 1
ATOM 627 O O . SER A 1 78 ? 16.900 -16.874 -1.201 1.00 94.50 78 SER A O 1
ATOM 629 N N . GLY A 1 79 ? 16.751 -14.800 -2.023 1.00 93.19 79 GLY A N 1
ATOM 630 C CA . GLY A 1 79 ? 17.327 -14.156 -0.846 1.00 93.19 79 GLY A CA 1
ATOM 631 C C . GLY A 1 79 ? 18.841 -14.304 -0.716 1.00 93.19 79 GLY A C 1
ATOM 632 O O . GLY A 1 79 ? 19.366 -14.182 0.393 1.00 93.19 79 GLY A O 1
ATOM 633 N N . THR A 1 80 ? 19.575 -14.529 -1.808 1.00 95.56 80 THR A N 1
ATOM 634 C CA . THR A 1 80 ? 21.045 -14.486 -1.757 1.00 95.56 80 THR A CA 1
ATOM 635 C C . THR A 1 80 ? 21.545 -13.059 -1.497 1.00 95.56 80 THR A C 1
ATOM 637 O O . THR A 1 80 ? 20.876 -12.070 -1.808 1.00 95.56 80 THR A O 1
ATOM 640 N N . GLY A 1 81 ? 22.735 -12.928 -0.898 1.00 95.38 81 GLY A N 1
ATOM 641 C CA . GLY A 1 81 ? 23.343 -11.612 -0.648 1.00 95.38 81 GLY A CA 1
ATOM 642 C C . GLY A 1 81 ? 23.576 -10.816 -1.934 1.00 95.38 81 GLY A C 1
ATOM 643 O O . GLY A 1 81 ? 23.360 -9.610 -1.966 1.00 95.38 81 GLY A O 1
ATOM 644 N N . ASP A 1 82 ? 23.930 -11.523 -2.998 1.00 95.19 82 ASP A N 1
ATOM 645 C CA . ASP A 1 82 ? 24.162 -10.990 -4.333 1.00 95.19 82 ASP A CA 1
ATOM 646 C C . ASP A 1 82 ? 22.864 -10.504 -5.015 1.00 95.19 82 ASP A C 1
ATOM 648 O O . ASP A 1 82 ? 22.807 -9.366 -5.482 1.00 95.19 82 ASP A O 1
ATOM 652 N N . GLN A 1 83 ? 21.770 -11.282 -4.959 1.00 95.12 83 GLN A N 1
ATOM 653 C CA . GLN A 1 83 ? 20.450 -10.808 -5.407 1.00 95.12 83 GLN A CA 1
ATOM 654 C C . GLN A 1 83 ? 20.007 -9.553 -4.642 1.00 95.12 83 GLN A C 1
ATOM 656 O O . GLN A 1 83 ? 19.536 -8.598 -5.257 1.00 95.12 83 GLN A O 1
ATOM 661 N N . ARG A 1 84 ? 20.197 -9.522 -3.313 1.00 94.81 84 ARG A N 1
ATOM 662 C CA . ARG A 1 84 ? 19.885 -8.338 -2.493 1.00 94.81 84 ARG A CA 1
ATOM 663 C C . ARG A 1 84 ? 20.685 -7.112 -2.912 1.00 94.81 84 ARG A C 1
ATOM 665 O O . ARG A 1 84 ? 20.114 -6.031 -2.991 1.00 94.81 84 ARG A O 1
ATOM 672 N N . ALA A 1 85 ? 21.988 -7.267 -3.135 1.00 95.50 85 ALA A N 1
ATOM 673 C CA . ALA A 1 85 ? 22.854 -6.159 -3.515 1.00 95.50 85 ALA A CA 1
ATOM 674 C C . ALA A 1 85 ? 22.436 -5.576 -4.871 1.00 95.50 85 ALA A C 1
ATOM 676 O O . ALA A 1 85 ? 22.208 -4.373 -4.967 1.00 95.50 85 ALA A O 1
ATOM 677 N N . ARG A 1 86 ? 22.241 -6.428 -5.888 1.00 95.25 86 ARG A N 1
ATOM 678 C CA . ARG A 1 86 ? 21.801 -5.987 -7.221 1.00 95.25 86 ARG A CA 1
ATOM 679 C C . ARG A 1 86 ? 20.436 -5.311 -7.200 1.00 95.25 86 ARG A C 1
ATOM 681 O O . ARG A 1 86 ? 20.282 -4.262 -7.818 1.00 95.25 86 ARG A O 1
ATOM 688 N N . LEU A 1 87 ? 19.473 -5.883 -6.477 1.00 95.12 87 LEU A N 1
ATOM 689 C CA . LEU A 1 87 ? 18.127 -5.324 -6.375 1.00 95.12 87 LEU A CA 1
ATOM 690 C C . LEU A 1 87 ? 18.147 -3.945 -5.705 1.00 95.12 87 LEU A C 1
ATOM 692 O O . LEU A 1 87 ? 17.577 -3.009 -6.251 1.00 95.12 87 LEU A O 1
ATOM 696 N N . ARG A 1 88 ? 18.891 -3.793 -4.601 1.00 94.56 88 ARG A N 1
ATOM 697 C CA . ARG A 1 88 ? 19.071 -2.499 -3.922 1.00 94.56 88 ARG A CA 1
ATOM 698 C C . ARG A 1 88 ? 19.761 -1.462 -4.800 1.00 94.56 88 ARG A C 1
ATOM 700 O O . ARG A 1 88 ? 19.389 -0.296 -4.777 1.00 94.56 88 ARG A O 1
ATOM 707 N N . SER A 1 89 ? 20.784 -1.858 -5.557 1.00 95.94 89 SER A N 1
ATOM 708 C CA . SER A 1 89 ? 21.455 -0.947 -6.491 1.00 95.94 89 SER A CA 1
ATOM 709 C C . SER A 1 89 ? 20.518 -0.499 -7.613 1.00 95.94 89 SER A C 1
ATOM 711 O O . SER A 1 89 ? 20.519 0.677 -7.967 1.00 95.94 89 SER A O 1
ATOM 713 N N . PHE A 1 90 ? 19.696 -1.410 -8.137 1.00 95.50 90 PHE A N 1
ATOM 714 C CA . PHE A 1 90 ? 18.688 -1.096 -9.146 1.00 95.50 90 PHE A CA 1
ATOM 715 C C . PHE A 1 90 ? 17.615 -0.141 -8.609 1.00 95.50 90 PHE A C 1
ATOM 717 O O . PHE A 1 90 ? 17.360 0.893 -9.224 1.00 95.50 90 PHE A O 1
ATOM 724 N N . THR A 1 91 ? 17.045 -0.421 -7.432 1.00 94.88 91 THR A N 1
ATOM 725 C CA . THR A 1 91 ? 15.999 0.420 -6.827 1.00 94.88 91 THR A CA 1
ATOM 726 C C . THR A 1 91 ? 16.533 1.792 -6.423 1.00 94.88 91 THR A C 1
ATOM 728 O O . THR A 1 91 ? 15.901 2.804 -6.722 1.00 94.88 91 THR A O 1
ATOM 731 N N . ALA A 1 92 ? 17.747 1.867 -5.868 1.00 94.94 92 ALA A N 1
ATOM 732 C CA . ALA A 1 92 ? 18.425 3.138 -5.609 1.00 94.94 92 ALA A CA 1
ATOM 733 C C . ALA A 1 92 ? 18.673 3.945 -6.897 1.00 94.94 92 ALA A C 1
ATOM 735 O O . ALA A 1 92 ? 18.507 5.165 -6.899 1.00 94.94 92 ALA A O 1
ATOM 736 N N . GLY A 1 93 ? 19.032 3.274 -7.997 1.00 95.19 93 GLY A N 1
ATOM 737 C CA . GLY A 1 93 ? 19.186 3.896 -9.313 1.00 95.19 93 GLY A CA 1
ATOM 738 C C . GLY A 1 93 ? 17.876 4.485 -9.844 1.00 95.19 93 GLY A C 1
ATOM 739 O O . GLY A 1 93 ? 17.866 5.626 -10.304 1.00 95.19 93 GLY A O 1
ATOM 740 N N . LEU A 1 94 ? 16.765 3.751 -9.720 1.00 95.31 94 LEU A N 1
ATOM 741 C CA . LEU A 1 94 ? 15.431 4.232 -10.098 1.00 95.31 94 LEU A CA 1
ATOM 742 C C . LEU A 1 94 ? 15.001 5.443 -9.264 1.00 95.31 94 LEU A C 1
ATOM 744 O O . LEU A 1 94 ? 14.596 6.453 -9.834 1.00 95.31 94 LEU A O 1
ATOM 748 N N . ILE A 1 95 ? 15.154 5.384 -7.936 1.00 94.69 95 ILE A N 1
ATOM 749 C CA . ILE A 1 95 ? 14.853 6.516 -7.044 1.00 94.69 95 ILE A CA 1
ATOM 750 C C . ILE A 1 95 ? 15.689 7.734 -7.443 1.00 94.69 95 ILE A C 1
ATOM 752 O O . ILE A 1 95 ? 15.147 8.823 -7.620 1.00 94.69 95 ILE A O 1
ATOM 756 N N . GLY A 1 96 ? 16.998 7.550 -7.642 1.00 94.12 96 GLY A N 1
ATOM 757 C CA . GLY A 1 96 ? 17.890 8.617 -8.087 1.00 94.12 96 GLY A CA 1
ATOM 758 C C . GLY A 1 96 ? 17.451 9.220 -9.421 1.00 94.12 96 GLY A C 1
ATOM 759 O O . GLY A 1 96 ? 17.410 10.440 -9.558 1.00 94.12 96 GLY A O 1
ATOM 760 N N . ARG A 1 97 ? 17.065 8.389 -10.394 1.00 93.38 97 ARG A N 1
ATOM 761 C CA . ARG A 1 97 ? 16.543 8.844 -11.688 1.00 93.38 97 ARG A CA 1
ATOM 762 C C . ARG A 1 97 ? 15.279 9.689 -11.526 1.00 93.38 97 ARG A C 1
ATOM 764 O O . ARG A 1 97 ? 15.207 10.769 -12.102 1.00 93.38 97 ARG A O 1
ATOM 771 N N . TYR A 1 98 ? 14.317 9.235 -10.726 1.00 94.00 98 TYR A N 1
ATOM 772 C CA . TYR A 1 98 ? 13.034 9.921 -10.558 1.00 94.00 98 TYR A CA 1
ATOM 773 C C . TYR A 1 98 ? 13.144 11.219 -9.762 1.00 94.00 98 TYR A C 1
ATOM 775 O O . TYR A 1 98 ? 12.532 12.217 -10.135 1.00 94.00 98 TYR A O 1
ATOM 783 N N . VAL A 1 99 ? 13.982 11.252 -8.723 1.00 92.50 99 VAL A N 1
ATOM 784 C CA . VAL A 1 99 ? 14.266 12.485 -7.972 1.00 92.50 99 VAL A CA 1
ATOM 785 C C . VAL A 1 99 ? 14.926 13.536 -8.872 1.00 92.50 99 VAL A C 1
ATOM 787 O O . VAL A 1 99 ? 14.595 14.716 -8.781 1.00 92.50 99 VAL A O 1
ATOM 790 N N . ASN A 1 100 ? 15.817 13.120 -9.777 1.00 91.62 100 ASN A N 1
ATOM 791 C CA . ASN A 1 100 ? 16.497 14.029 -10.705 1.00 91.62 100 ASN A CA 1
ATOM 792 C C . ASN A 1 100 ? 15.650 14.436 -11.926 1.00 91.62 100 ASN A C 1
ATOM 794 O O . ASN A 1 100 ? 16.059 15.320 -12.672 1.00 91.62 100 ASN A O 1
ATOM 798 N N . ALA A 1 101 ? 14.480 13.827 -12.137 1.00 89.94 101 ALA A N 1
ATOM 799 C CA . ALA A 1 101 ? 13.564 14.181 -13.226 1.00 89.94 101 ALA A CA 1
ATOM 800 C C . ALA A 1 101 ? 12.632 15.360 -12.887 1.00 89.94 101 ALA A C 1
ATOM 802 O O . ALA A 1 101 ? 11.771 15.726 -13.686 1.00 89.94 101 ALA A O 1
ATOM 803 N N . ILE A 1 102 ? 12.787 15.944 -11.698 1.00 90.12 102 ILE A N 1
ATOM 804 C CA . ILE A 1 102 ? 12.008 17.083 -11.220 1.00 90.12 102 ILE A CA 1
ATOM 805 C C . ILE A 1 102 ? 12.563 18.372 -11.830 1.00 90.12 102 ILE A C 1
ATOM 807 O O . ILE A 1 102 ? 13.743 18.686 -11.668 1.00 90.12 102 ILE A O 1
ATOM 811 N N . GLN A 1 103 ? 11.697 19.158 -12.465 1.00 87.81 103 GLN A N 1
ATOM 812 C CA . GLN A 1 103 ? 12.013 20.497 -12.955 1.00 87.81 103 GLN A CA 1
ATOM 813 C C . GLN A 1 103 ? 11.294 21.553 -12.111 1.00 87.81 103 GLN A C 1
ATOM 815 O O . GLN A 1 103 ? 10.143 21.383 -11.703 1.00 87.81 103 GLN A O 1
ATOM 820 N N . LEU A 1 104 ? 11.997 22.644 -11.803 1.00 87.88 104 LEU A N 1
ATOM 821 C CA . LEU A 1 104 ? 11.459 23.752 -11.018 1.00 87.88 104 LEU A CA 1
ATOM 822 C C . LEU A 1 104 ? 11.136 24.928 -11.930 1.00 87.88 104 LEU A C 1
ATOM 824 O O . LEU A 1 104 ? 11.993 25.393 -12.678 1.00 87.88 104 LEU A O 1
ATOM 828 N N . HIS A 1 105 ? 9.920 25.447 -11.797 1.00 83.94 105 HIS A N 1
ATOM 829 C CA . HIS A 1 105 ? 9.432 26.570 -12.588 1.00 83.94 105 HIS A CA 1
ATOM 830 C C . HIS A 1 105 ? 9.051 27.737 -11.682 1.00 83.94 105 HIS A C 1
ATOM 832 O O . HIS A 1 105 ? 8.529 27.559 -10.574 1.00 83.94 105 HIS A O 1
ATOM 838 N N . VAL A 1 106 ? 9.304 28.954 -12.167 1.00 83.69 106 VAL A N 1
ATOM 839 C CA . VAL A 1 106 ? 8.743 30.160 -11.558 1.00 83.69 106 VAL A CA 1
ATOM 840 C C . VAL A 1 106 ? 7.255 30.187 -11.924 1.00 83.69 106 VAL A C 1
ATOM 842 O O . VAL A 1 106 ? 6.942 30.173 -13.110 1.00 83.69 106 VAL A O 1
ATOM 845 N N . PRO A 1 107 ? 6.333 30.174 -10.946 1.00 81.69 107 PRO A N 1
ATOM 846 C CA . PRO A 1 107 ? 4.908 30.079 -11.234 1.00 81.69 107 PRO A CA 1
ATOM 847 C C . PRO A 1 107 ? 4.392 31.354 -11.909 1.00 81.69 107 PRO A C 1
ATOM 849 O O . PRO A 1 107 ? 4.689 32.462 -11.462 1.00 81.69 107 PRO A O 1
ATOM 852 N N . GLU A 1 108 ? 3.567 31.176 -12.937 1.00 83.62 108 GLU A N 1
ATOM 853 C CA . GLU A 1 108 ? 2.852 32.246 -13.637 1.00 83.62 108 GLU A CA 1
ATOM 854 C C . GLU A 1 108 ? 1.392 32.319 -13.156 1.00 83.62 108 GLU A C 1
ATOM 856 O O . GLU A 1 108 ? 0.882 31.391 -12.521 1.00 83.62 108 GLU A O 1
ATOM 861 N N . GLU A 1 109 ? 0.676 33.411 -13.452 1.00 80.38 109 GLU A N 1
ATOM 862 C CA . GLU A 1 109 ? -0.741 33.547 -13.062 1.00 80.38 109 GLU A CA 1
ATOM 863 C C . GLU A 1 109 ? -1.628 32.429 -13.639 1.00 80.38 109 GLU A C 1
ATOM 865 O O . GLU A 1 109 ? -2.575 31.994 -12.981 1.00 80.38 109 GLU A O 1
ATOM 870 N N . SER A 1 110 ? -1.287 31.933 -14.831 1.00 82.69 110 SER A N 1
ATOM 871 C CA . SER A 1 110 ? -1.970 30.852 -15.552 1.00 82.69 110 SER A CA 1
ATOM 872 C C . SER A 1 110 ? -1.629 29.449 -15.029 1.00 82.69 110 SER A C 1
ATOM 874 O O . SER A 1 110 ? -2.451 28.541 -15.152 1.00 82.69 110 SER A O 1
ATOM 876 N N . ASN A 1 111 ? -0.451 29.258 -14.422 1.00 76.81 111 ASN A N 1
ATOM 877 C CA . ASN A 1 111 ? -0.012 27.980 -13.869 1.00 76.81 111 ASN A CA 1
ATOM 878 C C . ASN A 1 111 ? 0.793 28.176 -12.578 1.00 76.81 111 ASN A C 1
ATOM 880 O O . ASN A 1 111 ? 1.975 28.518 -12.579 1.00 76.81 111 ASN A O 1
ATOM 884 N N . ARG A 1 112 ? 0.143 27.880 -11.448 1.00 81.81 112 ARG A N 1
ATOM 885 C CA . ARG A 1 112 ? 0.748 27.985 -10.114 1.00 81.81 112 ARG A CA 1
ATOM 886 C C . ARG A 1 112 ? 1.647 26.799 -9.746 1.00 81.81 112 ARG A C 1
ATOM 888 O O . ARG A 1 112 ? 2.210 26.804 -8.647 1.00 81.81 112 ARG A O 1
ATOM 895 N N . ARG A 1 113 ? 1.761 25.769 -10.597 1.00 80.31 113 ARG A N 1
ATOM 896 C CA . ARG A 1 113 ? 2.630 24.614 -10.328 1.00 80.31 113 ARG A CA 1
ATOM 897 C C . ARG A 1 113 ? 4.091 25.058 -10.372 1.00 80.31 113 ARG A C 1
ATOM 899 O O . ARG A 1 113 ? 4.557 25.613 -11.355 1.00 80.31 113 ARG A O 1
ATOM 906 N N . ARG A 1 114 ? 4.804 24.806 -9.274 1.00 84.19 114 ARG A N 1
ATOM 907 C CA . ARG A 1 114 ? 6.239 25.119 -9.119 1.00 84.19 114 ARG A CA 1
ATOM 908 C C . ARG A 1 114 ? 7.146 23.963 -9.521 1.00 84.19 114 ARG A C 1
ATOM 910 O O . ARG A 1 114 ? 8.351 24.146 -9.645 1.00 84.19 114 ARG A O 1
ATOM 917 N N . VAL A 1 115 ? 6.556 22.780 -9.641 1.00 86.25 115 VAL A N 1
ATOM 918 C CA . VAL A 1 115 ? 7.229 21.528 -9.947 1.00 86.25 115 VAL A CA 1
ATOM 919 C C . VAL A 1 115 ? 6.577 20.957 -11.191 1.00 86.25 115 VAL A C 1
ATOM 921 O O . VAL A 1 115 ? 5.358 20.774 -11.216 1.00 86.25 115 VAL A O 1
ATOM 924 N N . GLU A 1 116 ? 7.396 20.689 -12.193 1.00 86.62 116 GLU A N 1
ATOM 925 C CA . GLU A 1 116 ? 7.038 19.921 -13.373 1.00 86.62 116 GLU A CA 1
ATOM 926 C C . GLU A 1 116 ? 7.791 18.594 -13.315 1.00 86.62 116 GLU A C 1
ATOM 928 O O . GLU A 1 116 ? 8.964 18.534 -12.938 1.00 86.62 116 GLU A O 1
ATOM 933 N N . ILE A 1 117 ? 7.084 17.516 -13.624 1.00 88.00 117 ILE A N 1
ATOM 934 C CA . ILE A 1 117 ? 7.640 16.170 -13.651 1.00 88.00 117 ILE A CA 1
ATOM 935 C C . ILE A 1 117 ? 7.648 15.747 -15.109 1.00 88.00 117 ILE A C 1
ATOM 937 O O . ILE A 1 117 ? 6.665 15.943 -15.822 1.00 88.00 117 ILE A O 1
ATOM 941 N N . VAL A 1 118 ? 8.759 15.168 -15.554 1.00 89.56 118 VAL A N 1
ATOM 942 C CA . VAL A 1 118 ? 8.854 14.630 -16.911 1.00 89.56 118 VAL A CA 1
ATOM 943 C C . VAL A 1 118 ? 7.759 13.563 -17.112 1.00 89.56 118 VAL A C 1
ATOM 945 O O . VAL A 1 118 ? 7.746 12.592 -16.352 1.00 89.56 118 VAL A O 1
ATOM 948 N N . PRO A 1 119 ? 6.892 13.670 -18.142 1.00 90.88 119 PRO A N 1
ATOM 949 C CA . PRO A 1 119 ? 5.753 12.760 -18.331 1.00 90.88 119 PRO A CA 1
ATOM 950 C C . PRO A 1 119 ? 6.124 11.273 -18.377 1.00 90.88 119 PRO A C 1
ATOM 952 O O . PRO A 1 119 ? 5.388 10.428 -17.874 1.00 90.88 119 PRO A O 1
ATOM 955 N N . LEU A 1 120 ? 7.300 10.949 -18.927 1.00 92.44 120 LEU A N 1
ATOM 956 C CA . LEU A 1 120 ? 7.825 9.582 -18.936 1.00 92.44 120 LEU A CA 1
ATOM 957 C C . LEU A 1 120 ? 7.958 9.012 -17.515 1.00 92.44 120 LEU A C 1
ATOM 959 O O . LEU A 1 120 ? 7.585 7.871 -17.281 1.00 92.44 120 LEU A O 1
ATOM 963 N N . VAL A 1 121 ? 8.429 9.807 -16.552 1.00 93.00 121 VAL A N 1
ATOM 964 C CA . VAL A 1 121 ? 8.590 9.356 -15.162 1.00 93.00 121 VAL A CA 1
ATOM 965 C C . VAL A 1 121 ? 7.243 9.153 -14.478 1.00 93.00 121 VAL A C 1
ATOM 967 O O . VAL A 1 121 ? 7.074 8.177 -13.749 1.00 93.00 121 VAL A O 1
ATOM 970 N N . GLU A 1 122 ? 6.263 10.023 -14.731 1.00 92.50 122 GLU A N 1
ATOM 971 C CA . GLU A 1 122 ? 4.902 9.819 -14.217 1.00 92.50 122 GLU A CA 1
ATOM 972 C C . GLU A 1 122 ? 4.293 8.519 -14.759 1.00 92.50 122 GLU A C 1
ATOM 974 O O . GLU A 1 122 ? 3.665 7.768 -14.010 1.00 92.50 122 GLU A O 1
ATOM 979 N N . MET A 1 123 ? 4.533 8.218 -16.036 1.00 95.12 123 MET A N 1
ATOM 980 C CA . MET A 1 123 ? 4.083 6.988 -16.682 1.00 95.12 123 MET A CA 1
ATOM 981 C C . MET A 1 123 ? 4.759 5.743 -16.098 1.00 95.12 123 MET A C 1
ATOM 983 O O . MET A 1 123 ? 4.087 4.758 -15.799 1.00 95.12 123 MET A O 1
ATOM 987 N N . GLU A 1 124 ? 6.072 5.777 -15.888 1.00 95.31 124 GLU A N 1
ATOM 988 C CA . GLU A 1 124 ? 6.820 4.669 -15.287 1.00 95.31 124 GLU A CA 1
ATOM 989 C C . GLU A 1 124 ? 6.363 4.385 -13.849 1.00 95.31 124 GLU A C 1
ATOM 991 O O . GLU A 1 124 ? 6.098 3.233 -13.491 1.00 95.31 124 GLU A O 1
ATOM 996 N N . LEU A 1 125 ? 6.193 5.433 -13.035 1.00 94.75 125 LEU A N 1
ATOM 997 C CA . LEU A 1 125 ? 5.643 5.315 -11.682 1.00 94.75 125 LEU A CA 1
ATOM 998 C C . LEU A 1 125 ? 4.205 4.799 -11.703 1.00 94.75 125 LEU A C 1
ATOM 1000 O O . LEU A 1 125 ? 3.835 3.974 -10.867 1.00 94.75 125 LEU A O 1
ATOM 1004 N N . PHE A 1 126 ? 3.394 5.242 -12.665 1.00 95.19 126 PHE A N 1
ATOM 1005 C CA . PHE A 1 126 ? 2.050 4.714 -12.859 1.00 95.19 126 PHE A CA 1
ATOM 1006 C C . PHE A 1 126 ? 2.079 3.204 -13.123 1.00 95.19 126 PHE A C 1
ATOM 1008 O O . PHE A 1 126 ? 1.354 2.471 -12.449 1.00 95.19 126 PHE A O 1
ATOM 1015 N N . VAL A 1 127 ? 2.942 2.715 -14.022 1.00 96.38 127 VAL A N 1
ATOM 1016 C CA . VAL A 1 127 ? 3.056 1.273 -14.300 1.00 96.38 127 VAL A CA 1
ATOM 1017 C C . VAL A 1 127 ? 3.513 0.493 -13.064 1.00 96.38 127 VAL A C 1
ATOM 1019 O O . VAL A 1 127 ? 2.946 -0.557 -12.762 1.00 96.38 127 VAL A O 1
ATOM 1022 N N . PHE A 1 128 ? 4.468 1.013 -12.292 1.00 96.50 128 PHE A N 1
ATOM 1023 C CA . PHE A 1 128 ? 4.886 0.380 -11.037 1.00 96.50 128 PHE A CA 1
ATOM 1024 C C . PHE A 1 128 ? 3.748 0.278 -10.019 1.00 96.50 128 PHE A C 1
ATOM 1026 O O . PHE A 1 128 ? 3.540 -0.787 -9.443 1.00 96.50 128 PHE A O 1
ATOM 1033 N N . LYS A 1 129 ? 2.939 1.332 -9.857 1.00 94.62 129 LYS A N 1
ATOM 1034 C CA . LYS A 1 129 ? 1.730 1.262 -9.020 1.00 94.62 129 LYS A CA 1
ATOM 1035 C C . LYS A 1 129 ? 0.763 0.195 -9.530 1.00 94.62 129 LYS A C 1
ATOM 1037 O O . LYS A 1 129 ? 0.169 -0.527 -8.730 1.00 94.62 129 LYS A O 1
ATOM 1042 N N . GLN A 1 130 ? 0.611 0.067 -10.851 1.00 95.38 130 GLN A N 1
ATOM 1043 C CA . GLN A 1 130 ? -0.251 -0.960 -11.433 1.00 95.38 130 GLN A CA 1
ATOM 1044 C C . GLN A 1 130 ? 0.234 -2.383 -11.130 1.00 95.38 130 GLN A C 1
ATOM 1046 O O . GLN A 1 130 ? -0.616 -3.258 -10.966 1.00 95.38 130 GLN A O 1
ATOM 1051 N N . LEU A 1 131 ? 1.544 -2.631 -10.987 1.00 95.56 131 LEU A N 1
ATOM 1052 C CA . LEU A 1 131 ? 2.048 -3.941 -10.550 1.00 95.56 131 LEU A CA 1
ATOM 1053 C C . LEU A 1 131 ? 1.512 -4.305 -9.162 1.00 95.56 131 LEU A C 1
ATOM 1055 O O . LEU A 1 131 ? 1.005 -5.413 -8.974 1.00 95.56 131 LEU A O 1
ATOM 1059 N N . THR A 1 132 ? 1.560 -3.366 -8.214 1.00 92.94 132 THR A N 1
ATOM 1060 C CA . THR A 1 132 ? 1.005 -3.562 -6.869 1.00 92.94 132 THR A CA 1
ATOM 1061 C C . THR A 1 132 ? -0.500 -3.812 -6.932 1.00 92.94 132 THR A C 1
ATOM 1063 O O . THR A 1 132 ? -0.999 -4.753 -6.315 1.00 92.94 132 THR A O 1
ATOM 1066 N N . TRP A 1 133 ? -1.243 -3.042 -7.729 1.00 91.62 133 TRP A N 1
ATOM 1067 C CA . TRP A 1 133 ? -2.680 -3.275 -7.896 1.00 91.62 133 TRP A CA 1
ATOM 1068 C C . TRP A 1 133 ? -2.991 -4.662 -8.459 1.00 91.62 133 TRP A C 1
ATOM 1070 O O . TRP A 1 133 ? -3.812 -5.387 -7.897 1.00 91.62 133 TRP A O 1
ATOM 1080 N N . PHE A 1 134 ? -2.315 -5.046 -9.540 1.00 92.69 134 PHE A N 1
ATOM 1081 C CA . PHE A 1 134 ? -2.607 -6.269 -10.276 1.00 92.69 134 PHE A CA 1
ATOM 1082 C C . PHE A 1 134 ? -2.198 -7.536 -9.517 1.00 92.69 134 PHE A C 1
ATOM 1084 O O . PHE A 1 134 ? -3.000 -8.460 -9.397 1.00 92.69 134 PHE A O 1
ATOM 1091 N N . TYR A 1 135 ? -0.979 -7.580 -8.977 1.00 92.19 135 TYR A N 1
ATOM 1092 C CA . TYR A 1 135 ? -0.429 -8.789 -8.355 1.00 92.19 135 TYR A CA 1
ATOM 1093 C C . TYR A 1 135 ? -0.698 -8.893 -6.850 1.00 92.19 135 TYR A C 1
ATOM 1095 O O . TYR A 1 135 ? -0.717 -9.998 -6.30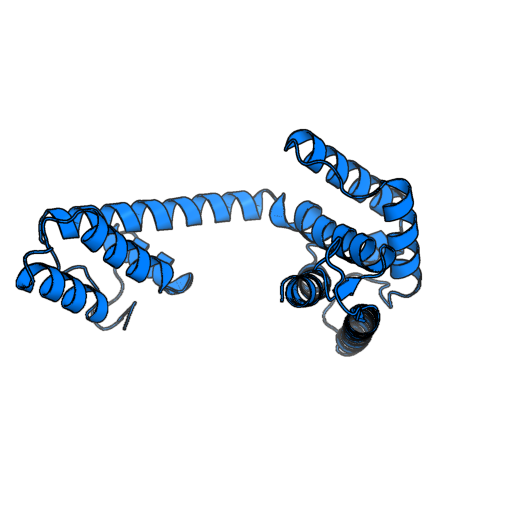1 1.00 92.19 135 TYR A O 1
ATOM 1103 N N . VAL A 1 136 ? -0.905 -7.760 -6.171 1.00 89.88 136 VAL A N 1
ATOM 1104 C CA . VAL A 1 136 ? -0.984 -7.711 -4.705 1.00 89.88 136 VAL A CA 1
ATOM 1105 C C . VAL A 1 136 ? -2.385 -7.344 -4.243 1.00 89.88 136 VAL A C 1
ATOM 1107 O O . VAL A 1 136 ? -3.016 -8.131 -3.541 1.00 89.88 136 VAL A O 1
ATOM 1110 N N . ILE A 1 137 ? -2.903 -6.180 -4.642 1.00 85.50 137 ILE A N 1
ATOM 1111 C CA . ILE A 1 137 ? -4.180 -5.674 -4.115 1.00 85.50 137 ILE A CA 1
ATOM 1112 C C . ILE A 1 137 ? -5.356 -6.521 -4.598 1.00 85.50 137 ILE A C 1
ATOM 1114 O O . ILE A 1 137 ? -6.226 -6.880 -3.806 1.00 85.50 137 ILE A O 1
ATOM 1118 N N . ASN A 1 138 ? -5.341 -6.916 -5.869 1.00 82.12 138 ASN A N 1
ATOM 1119 C CA . ASN A 1 138 ? -6.376 -7.764 -6.456 1.00 82.12 138 ASN A CA 1
ATOM 1120 C C . ASN A 1 138 ? -6.193 -9.259 -6.133 1.00 82.12 138 ASN A C 1
ATOM 1122 O O . ASN A 1 138 ? -6.932 -10.102 -6.643 1.00 82.12 138 ASN A O 1
ATOM 1126 N N . ASN A 1 139 ? -5.240 -9.613 -5.264 1.00 80.38 139 ASN A N 1
ATOM 1127 C CA . ASN A 1 139 ? -5.071 -10.980 -4.792 1.00 80.38 139 ASN A CA 1
ATOM 1128 C C . ASN A 1 139 ? -6.188 -11.349 -3.801 1.00 80.38 139 ASN A C 1
ATOM 1130 O O . ASN A 1 139 ? -6.387 -10.690 -2.777 1.00 80.38 139 ASN A O 1
ATOM 1134 N N . SER A 1 140 ? -6.893 -12.453 -4.060 1.00 74.75 140 SER A N 1
ATOM 1135 C CA . SER A 1 140 ? -8.014 -12.912 -3.231 1.00 74.75 140 SER A CA 1
ATOM 1136 C C . SER A 1 140 ? -7.636 -13.179 -1.769 1.00 74.75 140 SER A C 1
ATOM 1138 O O . SER A 1 140 ? -8.469 -12.994 -0.882 1.00 74.75 140 SER A O 1
ATOM 1140 N N . ALA A 1 141 ? -6.394 -13.596 -1.497 1.00 77.06 141 ALA A N 1
ATOM 1141 C CA . ALA A 1 141 ? -5.922 -13.817 -0.131 1.00 77.06 141 ALA A CA 1
ATOM 1142 C C . ALA A 1 141 ? -5.840 -12.497 0.651 1.00 77.06 141 ALA A C 1
ATOM 1144 O O . ALA A 1 141 ? -6.314 -12.419 1.787 1.00 77.06 141 ALA A O 1
ATOM 1145 N N . LEU A 1 142 ? -5.324 -11.437 0.019 1.00 78.88 142 LEU A N 1
ATOM 1146 C CA . LEU A 1 142 ? -5.295 -10.109 0.624 1.00 78.88 142 LEU A CA 1
ATOM 1147 C C . LEU A 1 142 ? -6.710 -9.539 0.768 1.00 78.88 142 LEU A C 1
ATOM 1149 O O . LEU A 1 142 ? -7.029 -8.963 1.805 1.00 78.88 142 LEU A O 1
ATOM 1153 N N . ALA A 1 143 ? -7.586 -9.756 -0.215 1.00 81.62 143 ALA A N 1
ATOM 1154 C CA . ALA A 1 143 ? -8.981 -9.325 -0.140 1.00 81.62 143 ALA A CA 1
ATOM 1155 C C . ALA A 1 143 ? -9.720 -9.940 1.066 1.00 81.62 143 ALA A C 1
ATOM 1157 O O . ALA A 1 143 ? -10.458 -9.240 1.764 1.00 81.62 143 ALA A O 1
ATOM 1158 N N . ALA A 1 144 ? -9.485 -11.225 1.361 1.00 85.25 144 ALA A N 1
ATOM 1159 C CA . ALA A 1 144 ? -10.036 -11.885 2.544 1.00 85.25 144 ALA A CA 1
ATOM 1160 C C . ALA A 1 144 ? -9.510 -11.265 3.851 1.00 85.25 144 ALA A C 1
ATOM 1162 O O . ALA A 1 144 ? -10.290 -11.006 4.773 1.00 85.25 144 ALA A O 1
ATOM 1163 N N . GLN A 1 145 ? -8.210 -10.960 3.921 1.00 86.62 145 GLN A N 1
ATOM 1164 C CA . GLN A 1 145 ? -7.622 -10.288 5.081 1.00 86.62 145 GLN A CA 1
ATOM 1165 C C . GLN A 1 145 ? -8.177 -8.867 5.262 1.00 86.62 145 GLN A C 1
ATOM 1167 O O . GLN A 1 145 ? -8.601 -8.511 6.361 1.00 86.62 145 GLN A O 1
ATOM 1172 N N . GLN A 1 146 ? -8.260 -8.077 4.188 1.00 87.00 146 GLN A N 1
ATOM 1173 C CA . GLN A 1 146 ? -8.832 -6.729 4.211 1.00 87.00 146 GLN A CA 1
ATOM 1174 C C . GLN A 1 146 ? -10.303 -6.737 4.636 1.00 87.00 146 GLN A C 1
ATOM 1176 O O . GLN A 1 146 ? -10.743 -5.850 5.370 1.00 87.00 146 GLN A O 1
ATOM 1181 N N . TYR A 1 147 ? -11.076 -7.743 4.215 1.00 90.00 147 TYR A N 1
ATOM 1182 C CA . TYR A 1 147 ? -12.449 -7.927 4.681 1.00 90.00 147 TYR A CA 1
ATOM 1183 C C . TYR A 1 147 ? -12.499 -8.103 6.207 1.00 90.00 147 TYR A C 1
ATOM 1185 O O . TYR A 1 147 ? -13.274 -7.418 6.882 1.00 90.00 147 TYR A O 1
ATOM 1193 N N . GLY A 1 148 ? -11.632 -8.959 6.759 1.00 92.88 148 GLY A N 1
ATOM 1194 C CA . GLY A 1 148 ? -11.483 -9.149 8.204 1.00 92.88 148 GLY A CA 1
ATOM 1195 C C . GLY A 1 148 ? -11.067 -7.869 8.936 1.00 92.88 148 GLY A C 1
ATOM 1196 O O . GLY A 1 148 ? -11.706 -7.488 9.913 1.00 92.88 148 GLY A O 1
ATOM 1197 N N . GLN A 1 149 ? -10.064 -7.148 8.431 1.00 94.12 149 GLN A N 1
ATOM 1198 C CA . GLN A 1 149 ? -9.596 -5.882 9.011 1.00 94.12 149 GLN A CA 1
ATOM 1199 C C . GLN A 1 149 ? -10.696 -4.807 9.031 1.00 94.12 149 GLN A C 1
ATOM 1201 O O . GLN A 1 149 ? -10.906 -4.152 10.051 1.00 94.12 149 GLN A O 1
ATOM 1206 N N . ARG A 1 150 ? -11.463 -4.653 7.941 1.00 95.62 150 ARG A N 1
ATOM 1207 C CA . ARG A 1 150 ? -12.605 -3.717 7.891 1.00 95.62 150 ARG A CA 1
ATOM 1208 C C . ARG A 1 150 ? -13.668 -4.069 8.926 1.00 95.62 150 ARG A C 1
ATOM 1210 O O . ARG A 1 150 ? -14.264 -3.173 9.521 1.00 95.62 150 ARG A O 1
ATOM 1217 N N . ARG A 1 151 ? -13.914 -5.365 9.134 1.00 96.69 151 ARG A N 1
ATOM 1218 C CA . ARG A 1 151 ? -14.834 -5.848 10.166 1.00 96.69 151 ARG A CA 1
ATOM 1219 C C . ARG A 1 151 ? -14.327 -5.498 11.566 1.00 96.69 151 ARG A C 1
ATOM 1221 O O . ARG A 1 151 ? -15.097 -4.940 12.337 1.00 96.69 151 ARG A O 1
ATOM 1228 N N . ILE A 1 152 ? -13.046 -5.739 11.849 1.00 97.56 152 ILE A N 1
ATOM 1229 C CA . ILE A 1 152 ? -12.400 -5.387 13.124 1.00 97.56 152 ILE A CA 1
ATOM 1230 C C . ILE A 1 152 ? -12.580 -3.899 13.435 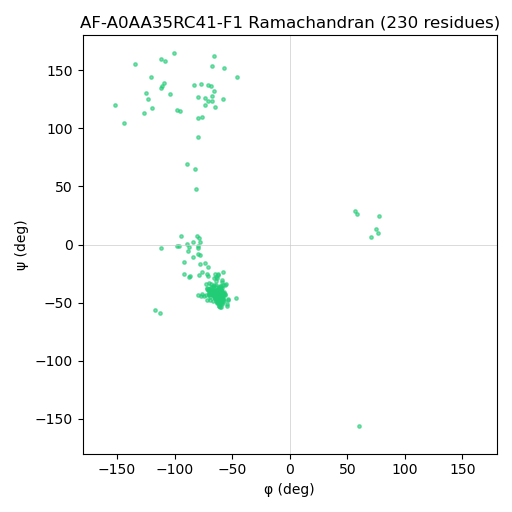1.00 97.56 152 ILE A C 1
ATOM 1232 O O . ILE A 1 152 ? -13.088 -3.556 14.498 1.00 97.56 152 ILE A O 1
ATOM 1236 N N . VAL A 1 153 ? -12.229 -3.012 12.498 1.00 98.00 153 VAL A N 1
ATOM 1237 C CA . VAL A 1 153 ? -12.345 -1.556 12.693 1.00 98.00 153 VAL A CA 1
ATOM 1238 C C . VAL A 1 153 ? -13.797 -1.139 12.937 1.00 98.00 153 VAL A C 1
ATOM 1240 O O . VAL A 1 153 ? -14.067 -0.357 13.847 1.00 98.00 153 VAL A O 1
ATOM 1243 N N . ARG A 1 154 ? -14.742 -1.681 12.157 1.00 98.25 154 ARG A N 1
ATOM 1244 C CA . ARG A 1 154 ? -16.172 -1.374 12.300 1.00 98.25 154 ARG A CA 1
ATOM 1245 C C . ARG A 1 154 ? -16.716 -1.798 13.661 1.00 98.25 154 ARG A C 1
ATOM 1247 O O . ARG A 1 154 ? -17.408 -1.019 14.305 1.00 98.25 154 ARG A O 1
ATOM 1254 N N . GLU A 1 155 ? -16.419 -3.021 14.086 1.00 98.12 155 GLU A N 1
ATOM 1255 C CA . GLU A 1 155 ? -16.921 -3.549 15.354 1.00 98.12 155 GLU A CA 1
ATOM 1256 C C . GLU A 1 155 ? -16.262 -2.858 16.553 1.00 98.12 155 GLU A C 1
ATOM 1258 O O . GLU A 1 155 ? -16.961 -2.517 17.501 1.00 98.12 155 GLU A O 1
ATOM 1263 N N . LEU A 1 156 ? -14.961 -2.547 16.490 1.00 98.19 156 LEU A N 1
ATOM 1264 C CA . LEU A 1 156 ? -14.305 -1.718 17.508 1.00 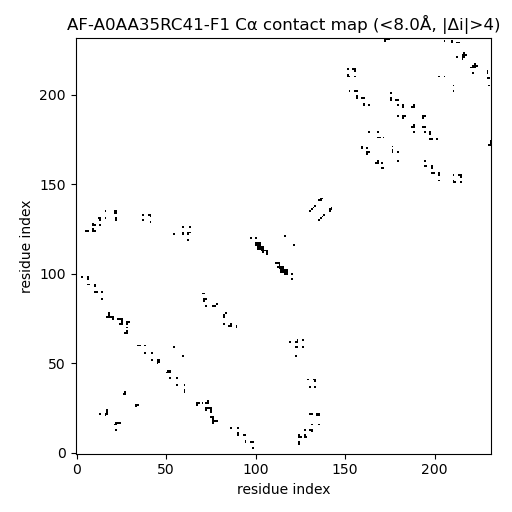98.19 156 LEU A CA 1
ATOM 1265 C C . LEU A 1 156 ? -14.964 -0.344 17.633 1.00 98.19 156 LEU A C 1
ATOM 1267 O O . LEU A 1 156 ? -15.236 0.101 18.748 1.00 98.19 156 LEU A O 1
ATOM 1271 N N . PHE A 1 157 ? -15.239 0.317 16.504 1.00 98.19 157 PHE A N 1
ATOM 1272 C CA . PHE A 1 157 ? -15.930 1.604 16.500 1.00 98.19 157 PHE A CA 1
ATOM 1273 C C . PHE A 1 157 ? -17.292 1.501 17.174 1.00 98.19 157 PHE A C 1
ATOM 1275 O O . PHE A 1 157 ? -17.598 2.314 18.039 1.00 98.19 157 PHE A O 1
ATOM 1282 N N . GLN A 1 158 ? -18.077 0.483 16.824 1.00 97.75 158 GLN A N 1
ATOM 1283 C CA . GLN A 1 158 ? -19.395 0.279 17.407 1.00 97.75 158 GLN A CA 1
ATOM 1284 C C . GLN A 1 158 ? -19.318 0.042 18.921 1.00 97.75 158 GLN A C 1
ATOM 1286 O O . GLN A 1 158 ? -19.964 0.759 19.676 1.00 97.75 158 GLN A O 1
ATOM 1291 N N . ILE A 1 159 ? -18.451 -0.870 19.376 1.00 97.56 159 ILE A N 1
ATOM 1292 C CA . ILE A 1 159 ? -18.275 -1.183 20.803 1.00 97.56 159 ILE A CA 1
ATOM 1293 C C . ILE A 1 159 ? -17.902 0.070 21.606 1.00 97.56 159 ILE A C 1
ATOM 1295 O O . ILE A 1 159 ? -18.510 0.351 22.639 1.00 97.56 159 ILE A O 1
ATOM 1299 N N . PHE A 1 160 ? -16.913 0.841 21.145 1.00 96.81 160 PHE A N 1
ATOM 1300 C CA . PHE A 1 160 ? -16.489 2.046 21.857 1.00 96.81 160 PHE A CA 1
ATOM 1301 C C . PHE A 1 160 ? -17.512 3.177 21.762 1.00 96.81 160 PHE A C 1
ATOM 1303 O O . PHE A 1 160 ? -17.703 3.894 22.743 1.00 96.81 160 PHE A O 1
ATOM 1310 N N . ASN A 1 161 ? -18.182 3.349 20.621 1.00 95.25 161 ASN A N 1
ATOM 1311 C CA . ASN A 1 161 ? -19.206 4.376 20.475 1.00 95.25 161 ASN A CA 1
ATOM 1312 C C . ASN A 1 161 ? -20.404 4.105 21.393 1.00 95.25 161 ASN A C 1
ATOM 1314 O O . ASN A 1 161 ? -20.827 5.016 22.108 1.00 95.25 161 ASN A O 1
ATOM 1318 N N . ASP A 1 162 ? -20.874 2.857 21.445 1.00 94.69 162 ASP A N 1
ATOM 1319 C CA . ASP A 1 162 ? -21.974 2.427 22.311 1.00 94.69 162 ASP A CA 1
ATOM 1320 C C . ASP A 1 162 ? -21.594 2.599 23.792 1.00 94.69 162 ASP A C 1
ATOM 1322 O O . ASP A 1 162 ? -22.357 3.172 24.570 1.00 94.69 162 ASP A O 1
ATOM 1326 N N . ALA A 1 163 ? -20.373 2.209 24.179 1.00 93.38 163 ALA A N 1
ATOM 1327 C CA . ALA A 1 163 ? -19.860 2.402 25.537 1.00 93.38 163 ALA A CA 1
ATOM 1328 C C . ALA A 1 163 ? -19.704 3.885 25.920 1.00 93.38 163 ALA A C 1
ATOM 1330 O O . ALA A 1 163 ? -19.971 4.277 27.059 1.00 93.38 163 ALA A O 1
ATOM 1331 N N . ALA A 1 164 ? -19.299 4.734 24.973 1.00 90.88 164 ALA A N 1
ATOM 1332 C CA . ALA A 1 164 ? -19.274 6.182 25.152 1.00 90.88 164 ALA A CA 1
ATOM 1333 C C . ALA A 1 164 ? -20.685 6.757 25.355 1.00 90.88 164 ALA A C 1
ATOM 1335 O O . ALA A 1 164 ? -20.851 7.727 26.092 1.00 90.88 164 ALA A O 1
ATOM 1336 N N . GLU A 1 165 ? -21.690 6.184 24.694 1.00 89.38 165 GLU A N 1
ATOM 1337 C CA . GLU A 1 165 ? -23.099 6.586 24.775 1.00 89.38 165 GLU A CA 1
ATOM 1338 C C . GLU A 1 165 ? -23.721 6.182 26.116 1.00 89.38 165 GLU A C 1
ATOM 1340 O O . GLU A 1 165 ? -24.376 6.990 26.776 1.00 89.38 165 GLU A O 1
ATOM 1345 N N . SER A 1 166 ? -23.438 4.957 26.568 1.00 88.06 166 SER A N 1
ATOM 1346 C CA . SER A 1 166 ? -23.890 4.417 27.854 1.00 88.06 166 SER A CA 1
ATOM 1347 C C . SER A 1 166 ? -23.066 4.894 29.055 1.00 88.06 166 SER A C 1
ATOM 1349 O O . SER A 1 166 ? -23.365 4.516 30.189 1.00 88.06 166 SER A O 1
ATOM 1351 N N . LYS A 1 167 ? -22.030 5.716 28.828 1.00 82.88 167 LYS A N 1
ATOM 1352 C CA . LYS A 1 167 ? -21.057 6.185 29.836 1.00 82.88 167 LYS A CA 1
ATOM 1353 C C . LYS A 1 167 ? -20.301 5.049 30.540 1.00 82.88 167 LYS A C 1
ATOM 1355 O O . LYS A 1 167 ? -19.819 5.211 31.659 1.00 82.88 167 LYS A O 1
ATOM 1360 N N . SER A 1 168 ? -20.160 3.903 29.881 1.00 89.25 168 SER A N 1
ATOM 1361 C CA . SER A 1 168 ? -19.428 2.733 30.371 1.00 89.25 168 SER A CA 1
ATOM 1362 C C . SER A 1 168 ? -17.954 2.814 29.961 1.00 89.25 168 SER A C 1
ATOM 1364 O O . SER A 1 168 ? -17.477 2.060 29.117 1.00 89.25 168 SER A O 1
ATOM 1366 N N . LEU A 1 169 ? -17.219 3.761 30.549 1.00 89.81 169 LEU A N 1
ATOM 1367 C CA . LEU A 1 169 ? -15.860 4.109 30.112 1.00 89.81 169 LEU A CA 1
ATOM 1368 C C . LEU A 1 169 ? -14.763 3.126 30.567 1.00 89.81 169 LEU A C 1
ATOM 1370 O O . LEU A 1 169 ? -13.589 3.346 30.286 1.00 89.81 169 LEU A O 1
ATOM 1374 N N . ASP A 1 170 ? -15.101 2.045 31.268 1.00 91.69 170 ASP A N 1
ATOM 1375 C CA . ASP A 1 170 ? -14.112 1.122 31.847 1.00 91.69 170 ASP A CA 1
ATOM 1376 C C . ASP A 1 170 ? -13.366 0.274 30.817 1.00 91.69 170 ASP A C 1
ATOM 1378 O O . ASP A 1 170 ? -12.277 -0.219 31.098 1.00 91.69 170 ASP A O 1
ATOM 1382 N N . ILE A 1 171 ? -13.918 0.147 29.610 1.00 92.38 171 ILE A N 1
ATOM 1383 C CA . ILE A 1 171 ? -13.259 -0.545 28.500 1.00 92.38 171 ILE A CA 1
ATOM 1384 C C . ILE A 1 171 ? -12.283 0.356 27.729 1.00 92.38 171 ILE A C 1
ATOM 1386 O O . ILE A 1 171 ? -11.536 -0.136 26.884 1.00 92.38 171 ILE A O 1
ATOM 1390 N N . PHE A 1 172 ? -12.288 1.670 27.984 1.00 94.00 172 PHE A N 1
ATOM 1391 C CA . PHE A 1 172 ? -11.405 2.608 27.296 1.00 94.00 172 PHE A CA 1
ATOM 1392 C C . PHE A 1 172 ? -9.980 2.530 27.859 1.00 94.00 172 PHE A C 1
ATOM 1394 O O . PHE A 1 172 ? -9.797 2.531 29.079 1.00 94.00 172 PHE A O 1
ATOM 1401 N N . PRO A 1 173 ? -8.950 2.560 26.994 1.00 92.88 173 PRO A N 1
ATOM 1402 C CA . PRO A 1 173 ? -7.583 2.830 27.425 1.00 92.88 173 PRO A CA 1
ATOM 1403 C C . PRO A 1 173 ? -7.474 4.170 28.158 1.00 92.88 173 PRO A C 1
ATOM 1405 O O . PRO A 1 173 ? -8.235 5.100 27.881 1.00 92.88 173 PRO A O 1
ATOM 1408 N N . ALA A 1 174 ? -6.504 4.279 29.069 1.00 90.62 174 ALA A N 1
ATOM 1409 C CA . ALA A 1 174 ? -6.400 5.392 30.015 1.00 90.62 174 ALA A CA 1
ATOM 1410 C C . ALA A 1 174 ? -6.416 6.774 29.339 1.00 90.62 174 ALA A C 1
ATOM 1412 O O . ALA A 1 174 ? -7.180 7.642 29.752 1.00 90.62 174 ALA A O 1
ATOM 1413 N N . GLY A 1 175 ? -5.637 6.970 28.267 1.00 89.81 175 GLY A N 1
ATOM 1414 C CA . GLY A 1 175 ? -5.590 8.250 27.552 1.00 89.81 175 GLY A CA 1
ATOM 1415 C C . GLY A 1 175 ? -6.947 8.676 26.976 1.00 89.81 175 GLY A C 1
ATOM 1416 O O . GLY A 1 175 ? -7.386 9.810 27.167 1.00 89.81 175 GLY A O 1
ATOM 1417 N N . SER A 1 176 ? -7.652 7.757 26.315 1.00 91.88 176 SER A N 1
ATOM 1418 C CA . SER A 1 176 ? -8.973 8.033 25.739 1.00 91.88 176 SER A CA 1
ATOM 1419 C C . SER A 1 176 ? -10.060 8.152 26.806 1.00 91.88 176 SER A C 1
ATOM 1421 O O . SER A 1 176 ? -10.958 8.977 26.651 1.00 91.88 176 SER A O 1
ATOM 1423 N N . LYS A 1 177 ? -9.961 7.389 27.905 1.00 93.06 177 LYS A N 1
ATOM 1424 C CA . LYS A 1 177 ? -10.855 7.506 29.065 1.00 93.06 177 LYS A CA 1
ATOM 1425 C C . LYS A 1 177 ? -10.790 8.911 29.664 1.00 93.06 177 LYS A C 1
ATOM 1427 O O . LYS A 1 177 ? -11.826 9.558 29.782 1.00 93.06 177 LYS A O 1
ATOM 1432 N N . SER A 1 178 ? -9.586 9.421 29.928 1.00 92.19 178 SER A N 1
ATOM 1433 C CA . SER A 1 178 ? -9.384 10.782 30.445 1.00 92.19 178 SER A CA 1
ATOM 1434 C C . SER A 1 178 ? -10.006 11.842 29.533 1.00 92.19 178 SER A C 1
ATOM 1436 O O . SER A 1 178 ? -10.699 12.743 30.004 1.00 92.19 178 SER A O 1
ATOM 1438 N N . ARG A 1 179 ? -9.838 11.702 28.212 1.00 91.56 179 ARG A N 1
ATOM 1439 C CA . ARG A 1 179 ? -10.412 12.636 27.231 1.00 91.56 179 ARG A CA 1
ATOM 1440 C C . ARG A 1 179 ? -11.946 12.582 27.188 1.00 91.56 179 ARG A C 1
ATOM 1442 O O . ARG A 1 179 ? -12.595 13.612 27.029 1.00 91.56 179 ARG A O 1
ATOM 1449 N N . MET A 1 180 ? -12.546 11.404 27.372 1.00 91.25 180 MET A N 1
ATOM 1450 C CA . MET A 1 180 ? -14.004 11.252 27.510 1.00 91.25 180 MET A CA 1
ATOM 1451 C C . MET A 1 180 ? -14.540 11.888 28.804 1.00 91.25 180 MET A C 1
ATOM 1453 O O . MET A 1 180 ? -15.606 12.512 28.813 1.00 91.25 180 MET A O 1
ATOM 1457 N N . GLU A 1 181 ? -13.801 11.757 29.905 1.00 90.62 181 GLU A N 1
ATOM 1458 C CA . GLU A 1 181 ? -14.140 12.375 31.191 1.00 90.62 181 GLU A CA 1
ATOM 1459 C C . GLU A 1 181 ? -14.018 13.908 31.142 1.00 90.62 181 GLU A C 1
ATOM 1461 O O . GLU A 1 181 ? -14.851 14.612 31.714 1.00 90.62 181 GLU A O 1
ATOM 1466 N N . GLU A 1 182 ? -13.036 14.446 30.414 1.00 89.50 182 GLU A N 1
ATOM 1467 C CA . GLU A 1 182 ? -12.915 15.880 30.104 1.00 89.50 182 GLU A CA 1
ATOM 1468 C C . GLU A 1 182 ? -14.135 16.412 29.351 1.00 89.50 182 GLU A C 1
ATOM 1470 O O . GLU A 1 182 ? -14.772 17.351 29.824 1.00 89.50 182 GLU A O 1
ATOM 1475 N N . LEU A 1 183 ? -14.550 15.750 28.264 1.00 87.56 183 LEU A N 1
ATOM 1476 C CA . LEU A 1 183 ? -15.772 16.123 27.538 1.00 87.56 183 LEU A CA 1
ATOM 1477 C C . LEU A 1 183 ? -17.009 16.133 28.443 1.00 87.56 183 LEU A C 1
ATOM 1479 O O . LEU A 1 183 ? -17.915 16.950 28.273 1.00 87.56 183 LEU A O 1
ATOM 1483 N N . THR A 1 184 ? -17.054 15.224 29.417 1.00 84.56 184 THR A N 1
ATOM 1484 C CA . THR A 1 184 ? -18.139 15.166 30.398 1.00 84.56 184 THR A CA 1
ATOM 1485 C C . THR A 1 184 ? -18.103 16.344 31.363 1.00 84.56 184 THR A C 1
ATOM 1487 O O . THR A 1 184 ? -19.151 16.940 31.611 1.00 84.56 184 THR A O 1
ATOM 1490 N N . ARG A 1 185 ? -16.920 16.724 31.859 1.00 84.62 185 ARG A N 1
ATOM 1491 C CA . ARG A 1 185 ? -16.743 17.900 32.726 1.00 84.62 185 ARG A CA 1
ATOM 1492 C C . ARG A 1 185 ? -17.085 19.208 32.018 1.00 84.62 185 ARG A C 1
ATOM 1494 O O . ARG A 1 185 ? -17.747 20.051 32.616 1.00 84.62 185 ARG A O 1
ATOM 1501 N N . ASP A 1 186 ? -16.724 19.336 30.746 1.00 83.81 186 ASP A N 1
ATOM 1502 C CA . ASP A 1 186 ? -16.944 20.550 29.951 1.00 83.81 186 ASP A CA 1
ATOM 1503 C C . ASP A 1 186 ? -18.390 20.687 29.432 1.00 83.81 186 ASP A C 1
ATOM 1505 O O . ASP A 1 186 ? -18.700 21.583 28.647 1.00 83.81 186 ASP A O 1
ATOM 1509 N N . GLY A 1 187 ? -19.296 19.784 29.830 1.00 78.50 187 GLY A N 1
ATOM 1510 C CA . GLY A 1 187 ? -20.690 19.771 29.375 1.00 78.50 187 GLY A CA 1
ATOM 1511 C C . GLY A 1 187 ? -20.866 19.357 27.908 1.00 78.50 187 GLY A C 1
ATOM 1512 O O . GLY A 1 187 ? -21.980 19.389 27.389 1.00 78.50 187 GLY A O 1
ATOM 1513 N N . GLN A 1 188 ? -19.792 18.923 27.244 1.00 76.19 188 GLN A N 1
ATOM 1514 C CA . GLN A 1 188 ? -19.784 18.493 25.844 1.00 76.19 188 GLN A CA 1
ATOM 1515 C C . GLN A 1 188 ? -20.086 16.998 25.664 1.00 76.19 188 GLN A C 1
ATOM 1517 O O . GLN A 1 188 ? -20.141 16.527 24.532 1.00 76.19 188 GLN A O 1
ATOM 1522 N N . CYS A 1 189 ? -20.337 16.236 26.736 1.00 65.94 189 CYS A N 1
ATOM 1523 C CA . CYS A 1 189 ? -20.671 14.805 26.641 1.00 65.94 189 CYS A CA 1
ATOM 1524 C C . CYS A 1 189 ? -21.908 14.499 25.786 1.00 65.94 189 CYS A C 1
ATOM 1526 O O . CYS A 1 189 ? -22.020 13.394 25.261 1.00 65.94 189 CYS A O 1
ATOM 1528 N N . ASN A 1 190 ? -22.816 15.463 25.621 1.00 69.25 190 ASN A N 1
ATOM 1529 C CA . ASN A 1 190 ? -23.994 15.314 24.767 1.00 69.25 190 ASN A CA 1
ATOM 1530 C C . ASN A 1 190 ? -23.728 15.690 23.303 1.00 69.25 190 ASN A C 1
ATOM 1532 O O . ASN A 1 190 ? -24.642 15.570 22.495 1.00 69.25 190 ASN A O 1
ATOM 1536 N N . SER A 1 191 ? -22.518 16.148 22.958 1.00 82.50 191 SER A N 1
ATOM 1537 C CA . SER A 1 191 ? -22.100 16.381 21.575 1.00 82.50 191 SER A CA 1
ATOM 1538 C C . SER A 1 191 ? -21.698 15.045 20.941 1.00 82.50 191 SER A C 1
ATOM 1540 O O . SER A 1 191 ? -20.655 14.490 21.312 1.00 82.50 191 SER A O 1
ATOM 1542 N N . PRO A 1 192 ? -22.491 14.500 19.996 1.00 83.19 192 PRO A N 1
ATOM 1543 C CA . PRO A 1 192 ? -22.153 13.241 19.338 1.00 83.19 192 PRO A CA 1
ATOM 1544 C C . PRO A 1 192 ? -20.815 13.346 18.601 1.00 83.19 192 PRO A C 1
ATOM 1546 O O . PRO A 1 192 ? -19.989 12.445 18.702 1.00 83.19 192 PRO A O 1
ATOM 1549 N N . ASP A 1 193 ? -20.552 14.489 17.964 1.00 89.31 193 ASP A N 1
ATOM 1550 C CA . ASP A 1 193 ? -19.335 14.726 17.186 1.00 89.31 193 ASP A CA 1
ATOM 1551 C C . ASP A 1 193 ? -18.070 14.657 18.049 1.00 89.31 193 ASP A C 1
ATOM 1553 O O . ASP A 1 193 ? -17.071 14.058 17.648 1.00 89.31 193 ASP A O 1
ATOM 1557 N N . ALA A 1 194 ? -18.111 15.224 19.261 1.00 88.62 194 ALA A N 1
ATOM 1558 C CA . ALA A 1 194 ? -16.966 15.214 20.168 1.00 88.62 194 ALA A CA 1
ATOM 1559 C C . ALA A 1 194 ? -16.656 13.797 20.677 1.00 88.62 194 ALA A C 1
ATOM 1561 O O . ALA A 1 194 ? -15.495 13.387 20.695 1.00 88.62 194 ALA A O 1
ATOM 1562 N N . ARG A 1 195 ? -17.693 13.023 21.031 1.00 89.88 195 ARG A N 1
ATOM 1563 C CA . ARG A 1 195 ? -17.550 11.617 21.443 1.00 89.88 195 ARG A CA 1
ATOM 1564 C C . ARG A 1 195 ? -17.004 10.753 20.310 1.00 89.88 195 ARG A C 1
ATOM 1566 O O . ARG A 1 195 ? -16.011 10.051 20.496 1.00 89.88 195 ARG A O 1
ATOM 1573 N N . VAL A 1 196 ? -17.617 10.849 19.129 1.00 94.12 196 VAL A N 1
ATOM 1574 C CA . VAL A 1 196 ? -17.196 10.116 17.928 1.00 94.12 196 VAL A CA 1
ATOM 1575 C C . VAL A 1 196 ? -15.743 10.437 17.598 1.00 94.12 196 VAL A C 1
ATOM 1577 O O . VAL A 1 196 ? -14.974 9.527 17.302 1.00 94.12 196 VAL A O 1
ATOM 1580 N N . ARG A 1 197 ? -15.319 11.702 17.722 1.00 94.62 197 ARG A N 1
ATOM 1581 C CA . ARG A 1 197 ? -13.925 12.095 17.489 1.00 94.62 197 ARG A CA 1
ATOM 1582 C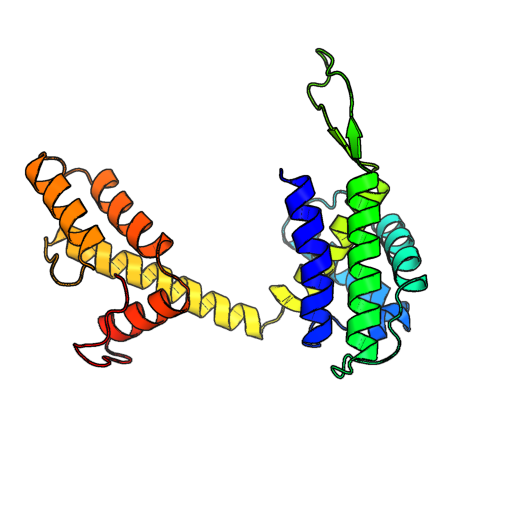 C . ARG A 1 197 ? -12.949 11.376 18.417 1.00 94.62 197 ARG A C 1
ATOM 1584 O O . ARG A 1 197 ? -11.929 10.900 17.937 1.00 94.62 197 ARG A O 1
ATOM 1591 N N . VAL A 1 198 ? -13.258 11.250 19.709 1.00 94.38 198 VAL A N 1
ATOM 1592 C CA . VAL A 1 198 ? -12.389 10.524 20.654 1.00 94.38 198 VAL A CA 1
ATOM 1593 C C . VAL A 1 198 ? -12.300 9.038 20.305 1.00 94.38 198 VAL A C 1
ATOM 1595 O O . VAL A 1 198 ? -11.214 8.467 20.368 1.00 94.38 198 VAL A O 1
ATOM 1598 N N . VAL A 1 199 ? -13.412 8.419 19.897 1.00 96.00 199 VAL A N 1
ATOM 1599 C CA . VAL A 1 199 ? -13.435 7.013 19.461 1.00 96.00 199 VAL A CA 1
ATOM 1600 C C . VAL A 1 199 ? -12.626 6.813 18.175 1.00 96.00 199 VAL A C 1
ATOM 1602 O O . VAL A 1 199 ? -11.840 5.871 18.082 1.00 96.00 199 VAL A O 1
ATOM 1605 N N . VAL A 1 200 ? -12.770 7.711 17.198 1.00 96.94 200 VAL A N 1
ATOM 1606 C CA . VAL A 1 200 ? -11.991 7.674 15.952 1.00 96.94 200 VAL A CA 1
ATOM 1607 C C . VAL A 1 200 ? -10.503 7.851 16.239 1.00 96.94 200 VAL A C 1
ATOM 1609 O O . VAL A 1 200 ? -9.709 7.052 15.753 1.00 96.94 200 VAL A O 1
ATOM 1612 N N . ASP A 1 201 ? -10.126 8.835 17.059 1.00 96.25 201 ASP A N 1
ATOM 1613 C CA . ASP A 1 201 ? -8.729 9.088 17.428 1.00 96.25 201 ASP A CA 1
ATOM 1614 C C . ASP A 1 201 ? -8.122 7.882 18.170 1.00 96.25 201 ASP A C 1
ATOM 1616 O O . ASP A 1 201 ? -6.974 7.514 17.921 1.00 96.25 201 ASP A O 1
ATOM 1620 N N . LEU A 1 202 ? -8.901 7.227 19.042 1.00 96.25 202 LEU A N 1
ATOM 1621 C CA . LEU A 1 202 ? -8.493 6.004 19.734 1.00 96.25 202 LEU A CA 1
ATOM 1622 C C . LEU A 1 202 ? -8.173 4.876 18.749 1.00 96.25 202 LEU A C 1
ATOM 1624 O O . LEU A 1 202 ? -7.114 4.264 18.846 1.00 96.25 202 LEU A O 1
ATOM 1628 N N . ILE A 1 203 ? -9.081 4.595 17.813 1.00 97.06 203 ILE A N 1
ATOM 1629 C CA . ILE A 1 203 ? -8.925 3.486 16.862 1.00 97.06 203 ILE A CA 1
ATOM 1630 C C . ILE A 1 203 ? -7.816 3.790 15.853 1.00 97.06 203 ILE A C 1
ATOM 1632 O O . ILE A 1 203 ? -6.985 2.926 15.589 1.00 97.06 203 ILE A O 1
ATOM 1636 N N . ALA A 1 204 ? -7.764 5.017 15.331 1.00 96.69 204 ALA A N 1
ATOM 1637 C CA . ALA A 1 204 ? -6.727 5.452 14.398 1.00 96.69 204 ALA A CA 1
ATOM 1638 C C . ALA A 1 204 ? -5.327 5.483 15.038 1.00 96.69 204 ALA A C 1
ATOM 1640 O O . ALA A 1 204 ? -4.331 5.349 14.333 1.00 96.69 204 ALA A O 1
ATOM 1641 N N . GLY A 1 205 ? -5.247 5.638 16.364 1.00 95.75 205 GLY A N 1
ATOM 1642 C CA . GLY A 1 205 ? -4.000 5.564 17.123 1.00 95.75 205 GLY A CA 1
ATOM 1643 C C . GLY A 1 205 ? -3.491 4.142 17.387 1.00 95.75 205 GLY A C 1
ATOM 1644 O O . GLY A 1 205 ? -2.370 3.990 17.873 1.00 95.75 205 GLY A O 1
ATOM 1645 N N . MET A 1 206 ? -4.273 3.096 17.092 1.00 96.06 206 MET A N 1
ATOM 1646 C CA . MET A 1 206 ? -3.837 1.708 17.266 1.00 96.06 206 MET A CA 1
ATOM 1647 C C . MET A 1 206 ? -3.013 1.229 16.070 1.00 96.06 206 MET A C 1
ATOM 1649 O O . MET A 1 206 ? -3.389 1.401 14.913 1.00 96.06 206 MET A O 1
ATOM 1653 N N . THR A 1 207 ? -1.923 0.517 16.351 1.00 95.06 207 THR A N 1
ATOM 1654 C CA . THR A 1 207 ? -1.285 -0.354 15.353 1.00 95.06 207 THR A CA 1
ATOM 1655 C C . THR A 1 207 ? -2.208 -1.517 14.982 1.00 95.06 207 THR A C 1
ATOM 1657 O O . THR A 1 207 ? -3.113 -1.872 15.742 1.00 95.06 207 THR A O 1
ATOM 1660 N N . GLU A 1 208 ? -1.945 -2.183 13.855 1.00 93.94 208 GLU A N 1
ATOM 1661 C CA . GLU A 1 208 ? -2.720 -3.358 13.432 1.00 93.94 208 GLU A CA 1
ATOM 1662 C C . GLU A 1 208 ? -2.786 -4.437 14.527 1.00 93.94 208 GLU A C 1
ATOM 1664 O O . GLU A 1 208 ? -3.869 -4.902 14.884 1.00 93.94 208 GLU A O 1
ATOM 1669 N N . HIS A 1 209 ? -1.641 -4.782 15.125 1.00 93.56 209 HIS A N 1
ATOM 1670 C CA . HIS A 1 209 ? -1.577 -5.769 16.204 1.00 93.56 209 HIS A CA 1
ATOM 1671 C C . HIS A 1 209 ? -2.422 -5.355 17.415 1.00 93.56 209 HIS A C 1
ATOM 1673 O O . HIS A 1 209 ? -3.102 -6.189 18.017 1.00 93.56 209 HIS A O 1
ATOM 1679 N N . GLN A 1 210 ? -2.403 -4.071 17.779 1.00 94.88 210 GLN A N 1
ATOM 1680 C CA . GLN A 1 210 ? -3.212 -3.559 18.882 1.00 94.88 210 GLN A CA 1
ATOM 1681 C C . GLN A 1 210 ? -4.703 -3.605 18.557 1.00 94.88 210 GLN A C 1
ATOM 1683 O O . GLN A 1 210 ? -5.473 -4.040 19.406 1.00 94.88 210 GLN A O 1
ATOM 1688 N N . ALA A 1 211 ? -5.109 -3.232 17.341 1.00 96.38 211 ALA A N 1
ATOM 1689 C CA . ALA A 1 211 ? -6.505 -3.292 16.920 1.00 96.38 211 ALA A CA 1
ATOM 1690 C C . ALA A 1 211 ? -7.032 -4.735 16.935 1.00 96.38 211 ALA A C 1
ATOM 1692 O O . ALA A 1 211 ? -8.083 -5.004 17.516 1.00 96.38 211 ALA A O 1
ATOM 1693 N N . VAL A 1 212 ? -6.270 -5.684 16.379 1.00 95.75 212 VAL A N 1
ATOM 1694 C CA . VAL A 1 212 ? -6.610 -7.116 16.411 1.00 95.75 212 VAL A CA 1
ATOM 1695 C C . VAL A 1 212 ? -6.703 -7.621 17.852 1.00 95.75 212 VAL A C 1
ATOM 1697 O O . VAL A 1 212 ? -7.702 -8.238 18.217 1.00 95.75 212 VAL A O 1
ATOM 1700 N N . SER A 1 213 ? -5.704 -7.323 18.687 1.00 94.75 213 SER A N 1
ATOM 1701 C CA . SER A 1 213 ? -5.683 -7.758 20.091 1.00 94.75 213 SER A CA 1
ATOM 1702 C C . SER A 1 213 ? -6.852 -7.173 20.888 1.00 94.75 213 SER A C 1
ATOM 1704 O O . SER A 1 213 ? -7.504 -7.878 21.657 1.00 94.75 213 SER A O 1
ATOM 1706 N N . MET A 1 214 ? -7.142 -5.882 20.696 1.00 95.31 214 MET A N 1
ATOM 1707 C CA . MET A 1 214 ? -8.241 -5.190 21.369 1.00 95.31 214 MET A CA 1
ATOM 1708 C C . MET A 1 214 ? -9.582 -5.793 20.961 1.00 95.31 214 MET A C 1
ATOM 1710 O O . MET A 1 214 ? -10.409 -6.107 21.814 1.00 95.31 214 MET A O 1
ATOM 1714 N N . TYR A 1 215 ? -9.773 -6.016 19.662 1.00 96.75 215 TYR A N 1
ATOM 1715 C CA . TYR A 1 215 ? -10.976 -6.638 19.130 1.00 96.75 215 TYR A CA 1
ATOM 1716 C C . TYR A 1 215 ? -11.185 -8.037 19.702 1.00 96.75 215 TYR A C 1
ATOM 1718 O O . TYR A 1 215 ? -12.271 -8.345 20.190 1.00 96.75 215 TYR A O 1
ATOM 1726 N N . GLN A 1 216 ? -10.141 -8.870 19.710 1.00 95.62 216 GLN A N 1
ATOM 1727 C CA . GLN A 1 216 ? -10.216 -10.221 20.261 1.00 95.62 216 GLN A CA 1
ATOM 1728 C C . GLN A 1 216 ? -10.598 -10.226 21.745 1.00 95.62 216 GLN A C 1
ATOM 1730 O O . GLN A 1 216 ? -11.389 -11.074 22.162 1.00 95.62 216 GLN A O 1
ATOM 1735 N N . ARG A 1 217 ? -10.083 -9.269 22.524 1.00 94.00 217 ARG A N 1
ATOM 1736 C CA . ARG A 1 217 ? -10.402 -9.131 23.948 1.00 94.00 217 ARG A CA 1
ATOM 1737 C C . ARG A 1 217 ? -11.844 -8.689 24.172 1.00 94.00 217 ARG A C 1
ATOM 1739 O O . ARG A 1 217 ? -12.540 -9.305 24.973 1.00 94.00 217 ARG A O 1
ATOM 1746 N N . LEU A 1 218 ? -12.301 -7.660 23.460 1.00 94.62 218 LEU A N 1
ATOM 1747 C CA . LEU A 1 218 ? -13.646 -7.099 23.634 1.00 94.62 218 LEU A CA 1
ATOM 1748 C C . LEU A 1 218 ? -14.756 -8.022 23.113 1.00 94.62 218 LEU A C 1
ATOM 1750 O O . LEU A 1 218 ? -15.868 -7.988 23.629 1.00 94.62 218 LEU A O 1
ATOM 1754 N N . THR A 1 219 ? -14.455 -8.869 22.127 1.00 95.44 219 THR A N 1
ATOM 1755 C CA . THR A 1 219 ? -15.414 -9.835 21.557 1.00 95.44 219 THR A CA 1
ATOM 1756 C C . THR A 1 219 ? -15.307 -11.238 22.160 1.00 95.44 219 THR A C 1
ATOM 1758 O O . THR A 1 219 ? -16.069 -12.128 21.789 1.00 95.44 219 THR A O 1
ATOM 1761 N N . GLY A 1 220 ? -14.378 -11.458 23.097 1.00 93.56 220 GLY A N 1
ATOM 1762 C CA . GLY A 1 220 ? -14.206 -12.741 23.783 1.00 93.56 220 GLY A CA 1
ATOM 1763 C C . GLY A 1 220 ? -13.541 -13.842 22.950 1.00 93.56 220 GLY A C 1
ATOM 1764 O O . GLY A 1 220 ? -13.559 -15.000 23.358 1.00 93.56 220 GLY A O 1
ATOM 1765 N N . VAL A 1 221 ? -12.932 -13.507 21.808 1.00 93.25 221 VAL A N 1
ATOM 1766 C CA . VAL A 1 221 ? -12.165 -14.457 20.981 1.00 93.25 221 VAL A CA 1
ATOM 1767 C C . VAL A 1 221 ? -10.867 -14.863 21.682 1.00 93.25 221 VAL A C 1
ATOM 1769 O O . VAL A 1 221 ? -10.503 -16.038 21.690 1.00 93.25 221 VAL A O 1
ATOM 1772 N N . TRP A 1 222 ? -10.170 -13.899 22.288 1.00 89.88 222 TRP A N 1
ATOM 1773 C CA . TRP A 1 222 ? -8.986 -14.143 23.108 1.00 89.88 222 TRP A CA 1
ATOM 1774 C C . TRP A 1 222 ? -8.850 -13.053 24.170 1.00 89.88 222 TRP A C 1
ATOM 1776 O O . TRP A 1 222 ? -8.738 -11.874 23.854 1.00 89.88 222 TRP A O 1
ATOM 1786 N N . LEU A 1 223 ? -8.867 -13.447 25.444 1.00 85.62 223 LEU A N 1
ATOM 1787 C CA . LEU A 1 223 ? -8.923 -12.504 26.567 1.00 85.62 223 LEU A CA 1
ATOM 1788 C C . LEU A 1 223 ? -7.532 -12.009 27.003 1.00 85.62 223 LEU A C 1
ATOM 1790 O O . LEU A 1 223 ? -7.393 -10.890 27.506 1.00 85.62 223 LEU A O 1
ATOM 1794 N N . GLY A 1 224 ? -6.491 -12.812 26.779 1.00 82.31 224 GLY A N 1
ATOM 1795 C CA . GLY A 1 224 ? -5.141 -12.549 27.280 1.00 82.31 224 GLY A CA 1
ATOM 1796 C C . GLY A 1 224 ? -5.072 -12.472 28.803 1.00 82.31 224 GLY A C 1
ATOM 1797 O O . GLY A 1 224 ? -5.918 -13.030 29.503 1.00 82.31 224 GLY A O 1
ATOM 1798 N N . THR A 1 225 ? -4.059 -11.778 29.324 1.00 79.31 225 THR A N 1
ATOM 1799 C CA . THR A 1 225 ? -3.905 -11.546 30.766 1.00 79.31 225 THR A CA 1
ATOM 1800 C C . THR A 1 225 ? -4.192 -10.090 31.134 1.00 79.31 225 THR A C 1
ATOM 1802 O O . THR A 1 225 ? -4.083 -9.186 30.304 1.00 79.31 225 THR A O 1
ATOM 1805 N N . VAL A 1 226 ? -4.533 -9.840 32.402 1.00 78.88 226 VAL A N 1
ATOM 1806 C CA . VAL A 1 226 ? -4.771 -8.480 32.930 1.00 78.88 226 VAL A CA 1
ATOM 1807 C C . VAL A 1 226 ? -3.512 -7.604 32.852 1.00 78.88 226 VAL A C 1
ATOM 1809 O O . VAL A 1 226 ? -3.614 -6.385 32.764 1.00 78.88 226 VAL A O 1
ATOM 1812 N N . MET A 1 227 ? -2.325 -8.217 32.841 1.00 76.12 227 MET A N 1
ATOM 1813 C CA . MET A 1 227 ? -1.049 -7.503 32.733 1.00 76.12 227 MET A CA 1
ATOM 1814 C C . MET A 1 227 ? -0.738 -7.045 31.300 1.00 76.12 227 MET A C 1
ATOM 1816 O O . MET A 1 227 ? 0.097 -6.159 31.108 1.00 76.12 227 MET A O 1
ATOM 1820 N N . ASP A 1 228 ? -1.422 -7.602 30.297 1.00 75.56 228 ASP A N 1
ATOM 1821 C CA . ASP A 1 228 ? -1.218 -7.243 28.897 1.00 75.56 228 ASP A CA 1
ATOM 1822 C C . ASP A 1 228 ? -1.959 -5.941 28.578 1.00 75.56 228 ASP A C 1
ATOM 1824 O O . ASP A 1 228 ? -3.144 -5.926 28.224 1.00 75.56 228 ASP A O 1
ATOM 1828 N N . THR A 1 229 ? -1.250 -4.823 28.712 1.00 76.00 229 THR A N 1
ATOM 1829 C CA . THR A 1 229 ? -1.728 -3.509 28.270 1.00 76.00 229 THR A CA 1
ATOM 1830 C C . THR A 1 229 ? -1.617 -3.408 26.749 1.00 76.00 229 THR A C 1
ATOM 1832 O O . THR A 1 229 ? -0.522 -3.357 26.196 1.00 76.00 229 THR A O 1
ATOM 1835 N N . ILE A 1 230 ? -2.765 -3.400 26.061 1.00 76.50 230 ILE A N 1
ATOM 1836 C CA . ILE A 1 230 ? -2.826 -3.376 24.588 1.00 76.50 230 ILE A CA 1
ATOM 1837 C C . ILE A 1 230 ? -2.531 -1.969 24.059 1.00 76.50 230 ILE A C 1
ATOM 1839 O O . ILE A 1 230 ? -1.755 -1.801 23.124 1.00 76.50 230 ILE A O 1
ATOM 1843 N N . VAL A 1 231 ? -3.117 -0.947 24.679 1.00 77.69 231 VAL A N 1
ATOM 1844 C CA . VAL A 1 231 ? -2.906 0.464 24.339 1.00 77.69 231 VAL A CA 1
ATOM 1845 C C . VAL A 1 231 ? -2.464 1.173 25.613 1.00 77.69 231 VAL A C 1
ATOM 1847 O O . VAL A 1 231 ? -3.073 0.965 26.664 1.00 77.69 231 VAL A O 1
ATOM 1850 N N . ARG A 1 232 ? -1.373 1.935 25.521 1.00 61.62 232 ARG A N 1
ATOM 1851 C CA . ARG A 1 232 ? -0.851 2.751 26.622 1.00 61.62 232 ARG A CA 1
ATOM 1852 C C . ARG A 1 232 ? -1.480 4.133 26.598 1.00 61.62 232 ARG A C 1
ATOM 1854 O O . ARG A 1 232 ? -1.627 4.668 25.480 1.00 61.62 232 ARG A O 1
#

Organism: Geodia barretti (NCBI:txid519541)

pLDDT: mean 90.89, std 6.34, range [61.62, 98.25]

Radius of gyration: 23.78 Å; Cα contacts (8 Å, |Δi|>4): 192; chains: 1; bounding box: 48×50×59 Å

InterPro domains:
  IPR026875 Phosphohydrolase-associated domain [PF13286] (121-217)

Sequence (232 aa):
MDFADDIAYAVHDVEDFYRTGLIPLDKLVRDRDEVDKFLDGSFANLEGNYTPAPFDKKECKAAFTDILEFAPINDPYSGTGDQRARLRSFTAGLIGRYVNAIQLHVPEESNRRRVEIVPLVEMELFVFKQLTWFYVINNSALAAQQYGQRRIVRELFQIFNDAAESKSLDIFPAGSKSRMEELTRDGQCNSPDARVRVVVDLIAGMTEHQAVSMYQRLTGVWLGTVMDTIVR

Foldseek 3Di:
DVLLVLLVCLLVVCLVCLLVVLQVLLCVLVPLVVLVVLLVQLCVVCVVVVHDDPDDSVLLSVLQNVLSPPQPHHDRNPPDPVVVVSSVVSSVVSSVVQVVQWDADDADPVGRDRIDGDVSNVSPSVSSVSSCVRRPVPDVVVVVVVVVLVVLLVVLLVVQLVCLVVVVLPLPDPVLSVQSVVCVVVVNSPPSVSSSVSSCCRSVPADPQLSVQSSCCVVVVDVDDPPDDSDD

Mean predicted aligned error: 6.78 Å